Protein AF-A0A6I3JH66-F1 (afdb_monomer)

Radius of gyration: 18.02 Å; Cα contacts (8 Å, |Δi|>4): 561; chains: 1; bounding box: 36×52×45 Å

Sequence (239 aa):
MDRGRAIAMAPTSVLRDVRVRRTPRGLDVTAWWGCLDPQACPLADQAVAASGDDFATATYDEVGRRQALRRLGAADRINGGRPTGVPATRGLVSVEADSLVAGVRAVVAGGDGATLLPFQRVVRGTGGRWDVFDVPEVDGERGYVSGAVVLPDGRLLVLLPAWSGDRAGRPSTVHHGLWVSAGADWSSYRPWAGDPGGVQDLRADPRAGGVLWLLVADDVAPLLVSTDGGRTLRAVRTR

Nearest PDB structures (foldseek):
  8qn5-assembly1_A  TM=4.160E-01  e=5.156E+00  Mycobacterium tuberculosis H37Rv
  3rv9-assembly1_A  TM=4.124E-01  e=6.031E+00  Mycobacterium tuberculosis
  6za4-assembly1_A  TM=4.170E-01  e=6.031E+00  Mycobacterium tuberculosis H37Rv
  3rv8-assembly3_C  TM=3.086E-01  e=3.972E+00  Mycobacterium tuberculosis
  3rv6-assembly2_B  TM=4.099E-01  e=9.158E+00  Mycobacterium tuberculosis

Secondary structure (DSSP, 8-state):
-PPP------TTEEEEEEEEEEETTEEEEEEEEEES-TTTS-TT--EEEEESSTTSSEEEEE--HHHHHHHTTT----S-------GGGTTSEEEEEEESSTTEEEEEEE-SS-SSEE--EEEEEETTEEEEEEPPPBTTB-EEESEEEE-TTSPEEEEE-EETT-BTTB--SSPPEEEEEETTEEEEEEE-TT--S-EEEEEEEGGGT-EEEEEE-STT-PEEEESSTTSS-EEPPB-

Organism: NCBI:txid2663857

Structure (mmCIF, N/CA/C/O backbone):
data_AF-A0A6I3JH66-F1
#
_entry.id   AF-A0A6I3JH66-F1
#
loop_
_atom_site.group_PDB
_atom_site.id
_atom_site.type_symbol
_atom_site.label_atom_id
_atom_site.label_alt_id
_atom_site.label_comp_id
_atom_site.label_asym_id
_atom_site.label_entity_id
_atom_site.label_seq_id
_atom_site.pdbx_PDB_ins_code
_atom_site.Cartn_x
_atom_site.Cartn_y
_atom_site.Cartn_z
_atom_site.occupancy
_atom_site.B_iso_or_equiv
_atom_site.auth_seq_id
_atom_site.auth_comp_id
_atom_site.auth_asym_id
_atom_site.auth_atom_id
_atom_site.pdbx_PDB_model_num
ATOM 1 N N . MET A 1 1 ? -12.253 30.360 23.223 1.00 30.81 1 MET A N 1
ATOM 2 C CA . MET A 1 1 ? -12.362 29.817 21.854 1.00 30.81 1 MET A CA 1
ATOM 3 C C . MET A 1 1 ? -10.954 29.735 21.313 1.00 30.81 1 MET A C 1
ATOM 5 O O . MET A 1 1 ? -10.400 30.769 20.966 1.00 30.81 1 MET A O 1
ATOM 9 N N . ASP A 1 2 ? -10.358 28.548 21.360 1.00 26.81 2 ASP A N 1
ATOM 10 C CA . ASP A 1 2 ? -9.012 28.318 20.838 1.00 26.81 2 ASP A CA 1
ATOM 11 C C . ASP A 1 2 ? -9.131 28.084 19.330 1.00 26.81 2 ASP A C 1
ATOM 13 O O . ASP A 1 2 ? -9.878 27.205 18.893 1.00 26.81 2 ASP A O 1
ATOM 17 N N . ARG A 1 3 ? -8.501 28.945 18.530 1.00 26.75 3 ARG A N 1
ATOM 18 C CA . ARG A 1 3 ? -8.456 28.786 17.073 1.00 26.75 3 ARG A CA 1
ATOM 19 C C . ARG A 1 3 ? -7.427 27.697 16.794 1.00 26.75 3 ARG A C 1
ATOM 21 O O . ARG A 1 3 ? -6.266 27.885 17.146 1.00 26.75 3 ARG A O 1
ATOM 28 N N . GLY A 1 4 ? -7.868 26.576 16.220 1.00 27.33 4 GLY A N 1
ATOM 29 C CA . GLY A 1 4 ? -6.982 25.499 15.786 1.00 27.33 4 GLY A CA 1
ATOM 30 C C . GLY A 1 4 ? -5.827 26.083 14.980 1.00 27.33 4 GLY A C 1
ATOM 31 O O . GLY A 1 4 ? -6.032 26.852 14.039 1.00 27.33 4 GLY A O 1
ATOM 32 N N . ARG A 1 5 ? -4.598 25.835 15.436 1.00 31.56 5 ARG A N 1
ATOM 33 C CA . ARG A 1 5 ? -3.418 26.101 14.625 1.00 31.56 5 ARG A CA 1
ATOM 34 C C . ARG A 1 5 ? -3.346 24.963 13.619 1.00 31.56 5 ARG A C 1
ATOM 36 O O . ARG A 1 5 ? -3.033 23.840 14.002 1.00 31.56 5 ARG A O 1
ATOM 43 N N . ALA A 1 6 ? -3.593 25.271 12.350 1.00 32.53 6 ALA A N 1
ATOM 44 C CA . ALA A 1 6 ? -3.187 24.395 11.266 1.00 32.53 6 ALA A CA 1
ATOM 45 C C . ALA A 1 6 ? -1.672 24.173 11.389 1.00 32.53 6 ALA A C 1
ATOM 47 O O . ALA A 1 6 ? -0.897 25.126 11.279 1.00 32.53 6 ALA A O 1
ATOM 48 N N . ILE A 1 7 ? -1.252 22.940 11.675 1.00 36.69 7 ILE A N 1
ATOM 49 C CA . ILE A 1 7 ? 0.165 22.586 11.621 1.00 36.69 7 ILE A CA 1
ATOM 50 C C . ILE A 1 7 ? 0.525 22.471 10.144 1.00 36.69 7 ILE A C 1
ATOM 52 O O . ILE A 1 7 ? 0.087 21.544 9.462 1.00 36.69 7 ILE A O 1
ATOM 56 N N . ALA A 1 8 ? 1.302 23.430 9.651 1.00 37.72 8 ALA A N 1
ATOM 57 C CA . ALA A 1 8 ? 1.926 23.331 8.344 1.00 37.72 8 ALA A CA 1
ATOM 58 C C . ALA A 1 8 ? 3.103 22.360 8.468 1.00 37.72 8 ALA A C 1
ATOM 60 O O . ALA A 1 8 ? 4.134 22.696 9.046 1.00 37.72 8 ALA A O 1
ATOM 61 N N . MET A 1 9 ? 2.933 21.136 7.974 1.00 47.50 9 MET A N 1
ATOM 62 C CA . MET A 1 9 ? 4.050 20.200 7.868 1.00 47.50 9 MET A CA 1
ATOM 63 C C . MET A 1 9 ? 4.983 20.658 6.746 1.00 47.50 9 MET A C 1
ATOM 65 O O . MET A 1 9 ? 4.521 21.130 5.706 1.00 47.50 9 MET A O 1
ATOM 69 N N . ALA A 1 10 ? 6.296 20.513 6.936 1.00 50.59 10 ALA A N 1
ATOM 70 C CA . ALA A 1 10 ? 7.244 20.785 5.863 1.00 50.59 10 ALA A CA 1
ATOM 71 C C . ALA A 1 10 ? 6.962 19.850 4.666 1.00 50.59 10 ALA A C 1
ATOM 73 O O . ALA A 1 10 ? 6.649 18.679 4.896 1.00 50.59 10 ALA A O 1
ATOM 74 N N . PRO A 1 11 ? 7.152 20.289 3.406 1.00 49.16 11 PRO A N 1
ATOM 75 C CA . PRO A 1 11 ? 6.946 19.450 2.213 1.00 49.16 11 PRO A CA 1
ATOM 76 C C . PRO A 1 11 ? 7.776 18.155 2.194 1.00 49.16 11 PRO A C 1
ATOM 78 O O . PRO A 1 11 ? 7.498 17.236 1.433 1.00 49.16 11 PRO A O 1
ATOM 81 N N . THR A 1 12 ? 8.820 18.088 3.022 1.00 50.56 12 THR A N 1
ATOM 82 C CA . THR A 1 12 ? 9.739 16.953 3.188 1.00 50.56 12 THR A CA 1
ATOM 83 C C . THR A 1 12 ? 9.389 16.049 4.377 1.00 50.56 12 THR A C 1
ATOM 85 O O . THR A 1 12 ? 10.108 15.080 4.653 1.00 50.56 12 THR A O 1
ATOM 88 N N . SER A 1 13 ? 8.311 16.356 5.103 1.00 54.78 13 SER A N 1
ATOM 89 C CA . SER A 1 13 ? 7.812 15.542 6.210 1.00 54.78 13 SER A CA 1
ATOM 90 C C . SER A 1 13 ? 7.171 14.268 5.676 1.00 54.78 13 SER A C 1
ATOM 92 O O . SER A 1 13 ? 6.259 14.319 4.859 1.00 54.78 13 SER A O 1
ATOM 94 N N . VAL A 1 14 ? 7.624 13.116 6.170 1.00 55.97 14 VAL A N 1
ATOM 95 C CA . VAL A 1 14 ? 7.019 11.819 5.856 1.00 55.97 14 VAL A CA 1
ATOM 96 C C . VAL A 1 14 ? 6.297 11.278 7.080 1.00 55.97 14 VAL A C 1
ATOM 98 O O . VAL A 1 14 ? 6.716 11.510 8.219 1.00 55.97 14 VAL A O 1
ATOM 101 N N . LEU A 1 15 ? 5.215 10.539 6.855 1.00 57.12 15 LEU A N 1
ATOM 102 C CA . LEU A 1 15 ? 4.580 9.770 7.914 1.00 57.12 15 LEU A CA 1
ATOM 103 C C . LEU A 1 15 ? 5.556 8.674 8.370 1.00 57.12 15 LEU A C 1
ATOM 105 O O . LEU A 1 15 ? 6.099 7.919 7.568 1.00 57.12 15 LEU A O 1
ATOM 109 N N . ARG A 1 16 ? 5.853 8.634 9.667 1.00 58.91 16 ARG A N 1
ATOM 110 C CA . ARG A 1 16 ? 6.850 7.730 10.255 1.00 58.91 16 ARG A CA 1
ATOM 111 C C . ARG A 1 16 ? 6.217 6.571 11.008 1.00 58.91 16 ARG A C 1
ATOM 113 O O . ARG A 1 16 ? 6.721 5.455 10.929 1.00 58.91 16 ARG A O 1
ATOM 120 N N . ASP A 1 17 ? 5.155 6.840 11.763 1.00 56.91 17 ASP A N 1
ATOM 121 C CA . ASP A 1 17 ? 4.424 5.828 12.529 1.00 56.91 17 ASP A CA 1
ATOM 122 C C . ASP A 1 17 ? 2.962 6.252 12.701 1.00 56.91 17 ASP A C 1
ATOM 124 O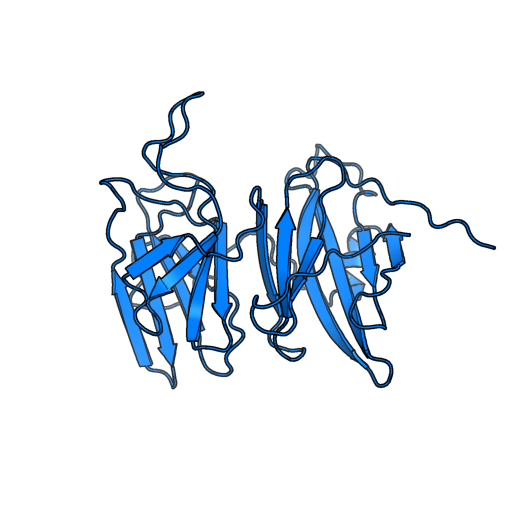 O . ASP A 1 17 ? 2.658 7.444 12.769 1.00 56.91 17 ASP A O 1
ATOM 128 N N . VAL A 1 18 ? 2.058 5.283 12.819 1.00 54.19 18 VAL A N 1
ATOM 129 C CA . VAL A 1 18 ? 0.671 5.514 13.234 1.00 54.19 18 VAL A CA 1
ATOM 130 C C . VAL A 1 18 ? 0.288 4.442 14.235 1.00 54.19 18 VAL A C 1
ATOM 132 O O . VAL A 1 18 ? 0.446 3.250 13.980 1.00 54.19 18 VAL A O 1
ATOM 135 N N . ARG A 1 19 ? -0.235 4.863 15.384 1.00 58.84 19 ARG A N 1
ATOM 136 C CA . ARG A 1 19 ? -0.694 3.965 16.440 1.00 58.84 19 ARG A CA 1
ATOM 137 C C . ARG A 1 19 ? -2.122 4.248 16.793 1.00 58.84 19 ARG A C 1
ATOM 139 O O . ARG A 1 19 ? -2.452 5.373 17.142 1.00 58.84 19 ARG A O 1
ATOM 146 N N . VAL A 1 20 ? -2.936 3.209 16.807 1.00 50.44 20 VAL A N 1
ATOM 147 C CA . VAL A 1 20 ? -4.345 3.323 17.135 1.00 50.44 20 VAL A CA 1
ATOM 148 C C . VAL A 1 20 ? -4.646 2.536 18.408 1.00 50.44 20 VAL A C 1
ATOM 150 O O . VAL A 1 20 ? -4.282 1.371 18.571 1.00 50.44 20 VAL A O 1
ATOM 153 N N . ARG A 1 21 ? -5.359 3.173 19.329 1.00 55.25 21 ARG A N 1
ATOM 154 C CA . ARG A 1 21 ? -5.862 2.590 20.566 1.00 55.25 21 ARG A CA 1
ATOM 155 C C . ARG A 1 21 ? -7.374 2.730 20.595 1.00 55.25 21 ARG A C 1
ATOM 157 O O . ARG A 1 21 ? -7.908 3.829 20.558 1.00 55.25 21 ARG A O 1
ATOM 164 N N . ARG A 1 22 ? -8.091 1.618 20.736 1.00 48.84 22 ARG A N 1
ATOM 165 C CA . ARG A 1 22 ? -9.539 1.671 20.961 1.00 48.84 22 ARG A CA 1
ATOM 166 C C . ARG A 1 22 ? -9.825 2.164 22.385 1.00 48.84 22 ARG A C 1
ATOM 168 O O . ARG A 1 22 ? -9.245 1.661 23.346 1.00 48.84 22 ARG A O 1
ATOM 175 N N . THR A 1 23 ? -10.724 3.132 22.517 1.00 56.12 23 THR A N 1
ATOM 176 C CA . THR A 1 23 ? -11.194 3.687 23.794 1.00 56.12 23 THR A CA 1
ATOM 177 C C . THR A 1 23 ? -12.720 3.569 23.885 1.00 56.12 23 THR A C 1
ATOM 179 O O . THR A 1 23 ? -13.374 3.356 22.864 1.00 56.12 23 THR A O 1
ATOM 182 N N . PRO A 1 24 ? -13.329 3.750 25.072 1.00 56.34 24 PRO A N 1
ATOM 183 C CA . PRO A 1 24 ? -14.788 3.790 25.199 1.00 56.34 24 PRO A CA 1
ATOM 184 C C . PRO A 1 24 ? -15.471 4.909 24.397 1.00 56.34 24 PRO A C 1
ATOM 186 O O . PRO A 1 24 ? -16.685 4.869 24.234 1.00 56.34 24 PRO A O 1
ATOM 189 N N . ARG A 1 25 ? -14.720 5.920 23.935 1.00 52.75 25 ARG A N 1
ATOM 190 C CA . ARG A 1 25 ? -15.249 7.067 23.178 1.00 52.75 25 ARG A CA 1
ATOM 191 C C . ARG A 1 25 ? -15.042 6.960 21.665 1.00 52.75 25 ARG A C 1
ATOM 193 O O . ARG A 1 25 ? -15.648 7.739 20.950 1.00 52.75 25 ARG A O 1
ATOM 200 N N . GLY A 1 26 ? -14.235 6.003 21.204 1.00 51.19 26 GLY A N 1
ATOM 201 C CA . GLY A 1 26 ? -13.833 5.868 19.803 1.00 51.19 26 GLY A CA 1
ATOM 202 C C . GLY A 1 26 ? -12.374 5.430 19.671 1.00 51.19 26 GLY A C 1
ATOM 203 O O . GLY A 1 26 ? -11.762 4.945 20.632 1.00 51.19 26 GLY A O 1
ATOM 204 N N . LEU A 1 27 ? -11.803 5.580 18.480 1.00 45.78 27 LEU A N 1
ATOM 205 C CA . LEU A 1 27 ? -10.379 5.340 18.236 1.00 45.78 27 LEU A CA 1
ATOM 206 C C . LEU A 1 27 ? -9.540 6.547 18.672 1.00 45.78 27 LEU A C 1
ATOM 208 O O . LEU A 1 27 ? -9.800 7.644 18.206 1.00 45.78 27 LEU A O 1
ATOM 212 N N . ASP A 1 28 ? -8.543 6.318 19.529 1.00 54.03 28 ASP A N 1
ATOM 213 C CA . ASP A 1 28 ? -7.471 7.250 19.901 1.00 54.03 28 ASP A CA 1
ATOM 214 C C . ASP A 1 28 ? -6.232 6.962 19.067 1.00 54.03 28 ASP A C 1
ATOM 216 O O . ASP A 1 28 ? -5.673 5.869 19.152 1.00 54.03 28 ASP A O 1
ATOM 220 N N . VAL A 1 29 ? -5.831 7.891 18.209 1.00 50.81 29 VAL A N 1
ATOM 221 C CA . VAL A 1 29 ? -4.865 7.578 17.153 1.00 50.81 29 VAL A CA 1
ATOM 222 C C . VAL A 1 29 ? -3.724 8.553 17.136 1.00 50.81 29 VAL A C 1
ATOM 224 O O . VAL A 1 29 ? -3.913 9.684 16.743 1.00 50.81 29 VAL A O 1
ATOM 227 N N . THR A 1 30 ? -2.536 8.079 17.464 1.00 57.00 30 THR A N 1
ATOM 228 C CA . THR A 1 30 ? -1.288 8.831 17.459 1.00 57.00 30 THR A CA 1
ATOM 229 C C . THR A 1 30 ? -0.582 8.650 16.116 1.00 57.00 30 THR A C 1
ATOM 231 O O . THR A 1 30 ? 0.016 7.601 15.890 1.00 57.00 30 THR A O 1
ATOM 234 N N . ALA A 1 31 ? -0.630 9.639 15.225 1.00 56.22 31 ALA A N 1
ATOM 235 C CA . ALA A 1 31 ? 0.168 9.630 13.988 1.00 56.22 31 ALA A CA 1
ATOM 236 C C . ALA A 1 31 ? 1.413 10.499 14.156 1.00 56.22 31 ALA A C 1
ATOM 238 O O . ALA A 1 31 ? 1.287 11.595 14.682 1.00 56.22 31 ALA A O 1
ATOM 239 N N . TRP A 1 32 ? 2.582 10.038 13.719 1.00 60.38 32 TRP A N 1
ATOM 240 C CA . TRP A 1 32 ? 3.848 10.758 13.821 1.00 60.38 32 TRP A CA 1
ATOM 241 C C . TRP A 1 32 ? 4.434 11.057 12.460 1.00 60.38 32 TRP A C 1
ATOM 243 O O . TRP A 1 32 ? 4.649 10.159 11.648 1.00 60.38 32 TRP A O 1
ATOM 253 N N . TRP A 1 33 ? 4.752 12.326 12.269 1.00 58.25 33 TRP A N 1
ATOM 254 C CA . TRP A 1 33 ? 5.359 12.859 11.064 1.00 58.25 33 TRP A CA 1
ATOM 255 C C . TRP A 1 33 ? 6.781 13.309 11.373 1.00 58.25 33 TRP A C 1
ATOM 257 O O . TRP A 1 33 ? 7.056 13.809 12.463 1.00 58.25 33 TRP A O 1
ATOM 267 N N . GLY A 1 34 ? 7.698 13.111 10.436 1.00 58.56 34 GLY A N 1
ATOM 268 C CA . GLY A 1 34 ? 9.058 13.621 10.557 1.00 58.56 34 GLY A CA 1
ATOM 269 C C . GLY A 1 34 ? 9.810 13.524 9.240 1.00 58.56 34 GLY A C 1
ATOM 270 O O . GLY A 1 34 ? 9.550 12.633 8.438 1.00 58.56 34 GLY A O 1
ATOM 271 N N . CYS A 1 35 ? 10.770 14.410 9.007 1.00 58.06 35 CYS A N 1
ATOM 272 C CA . CYS A 1 35 ? 11.494 14.454 7.736 1.00 58.06 35 CYS A CA 1
ATOM 273 C C . CYS A 1 35 ? 12.463 13.290 7.529 1.00 58.06 35 CYS A C 1
ATOM 275 O O . CYS A 1 35 ? 13.036 12.765 8.489 1.00 58.06 35 CYS A O 1
ATOM 277 N N . LEU A 1 36 ? 12.666 12.909 6.260 1.00 50.00 36 LEU A N 1
ATOM 278 C CA . LEU A 1 36 ? 13.683 11.938 5.832 1.00 50.00 36 LEU A CA 1
ATOM 279 C C . LEU A 1 36 ? 15.107 12.434 6.085 1.00 50.00 36 LEU A C 1
ATOM 281 O O . LEU A 1 36 ? 15.944 11.640 6.512 1.00 50.00 36 LEU A O 1
ATOM 285 N N . ASP A 1 37 ? 15.343 13.728 5.873 1.00 53.81 37 ASP A N 1
ATOM 286 C CA . ASP A 1 37 ? 16.622 14.389 6.112 1.00 53.81 37 ASP A CA 1
ATOM 287 C C . ASP A 1 37 ? 16.583 15.180 7.438 1.00 53.81 37 ASP A C 1
ATOM 289 O O . ASP A 1 37 ? 15.888 16.197 7.534 1.00 53.81 37 ASP A O 1
ATOM 293 N N . PRO A 1 38 ? 17.320 14.742 8.477 1.00 51.47 38 PRO A N 1
ATOM 294 C CA . PRO A 1 38 ? 17.408 15.445 9.754 1.00 51.47 38 PRO A CA 1
ATOM 295 C C . PRO A 1 38 ? 18.112 16.806 9.673 1.00 51.47 38 PRO A C 1
ATOM 297 O O . PRO A 1 38 ? 18.007 17.578 10.622 1.00 51.47 38 PRO A O 1
ATOM 300 N N . GLN A 1 39 ? 18.871 17.080 8.605 1.00 54.78 39 GLN A N 1
ATOM 301 C CA . GLN A 1 39 ? 19.551 18.361 8.390 1.00 54.78 39 GLN A CA 1
ATOM 302 C C . GLN A 1 39 ? 18.666 19.382 7.669 1.00 54.78 39 GLN A C 1
ATOM 304 O O . GLN A 1 39 ? 18.879 20.582 7.829 1.00 54.78 39 GLN A O 1
ATOM 309 N N . ALA A 1 40 ? 17.660 18.921 6.920 1.00 52.78 40 ALA A N 1
ATOM 310 C CA . ALA A 1 40 ? 16.747 19.780 6.170 1.00 52.78 40 ALA A CA 1
ATOM 311 C C . ALA A 1 40 ? 15.542 20.282 6.985 1.00 52.78 40 ALA A C 1
ATOM 313 O O . ALA A 1 40 ? 14.845 21.180 6.519 1.00 52.78 40 ALA A O 1
ATOM 314 N N . CYS A 1 41 ? 15.287 19.731 8.181 1.00 52.25 41 CYS A N 1
ATOM 315 C CA . CYS A 1 41 ? 14.127 20.101 8.997 1.00 52.25 41 CYS A CA 1
ATOM 316 C C . CYS A 1 41 ? 14.514 20.522 10.423 1.00 52.25 41 CYS A C 1
ATOM 318 O O . CYS A 1 41 ? 15.289 19.825 11.088 1.00 52.25 41 CYS A O 1
ATOM 320 N N . PRO A 1 42 ? 13.954 21.630 10.944 1.00 54.25 42 PRO A N 1
ATOM 321 C CA . PRO A 1 42 ? 14.022 21.957 12.361 1.00 54.25 42 PRO A CA 1
ATOM 322 C C . PRO A 1 42 ? 13.475 20.813 13.230 1.00 54.25 42 PRO A C 1
ATOM 324 O O . PRO A 1 42 ? 12.558 20.091 12.850 1.00 54.25 42 PRO A O 1
ATOM 327 N N . LEU A 1 43 ? 13.973 20.686 14.465 1.00 50.41 43 LEU A N 1
ATOM 328 C CA . LEU A 1 43 ? 13.510 19.693 15.455 1.00 50.41 43 LEU A CA 1
ATOM 329 C C . LEU A 1 43 ? 11.992 19.748 15.765 1.00 50.41 43 LEU A C 1
ATOM 331 O O . LEU A 1 43 ? 11.495 18.845 16.445 1.00 50.41 43 LEU A O 1
ATOM 335 N N . ALA A 1 44 ? 11.302 20.797 15.308 1.00 45.25 44 ALA A N 1
ATOM 336 C CA . ALA A 1 44 ? 9.905 21.127 15.571 1.00 45.25 44 ALA A CA 1
ATOM 337 C C . ALA A 1 44 ? 8.892 20.493 14.594 1.00 45.25 44 ALA A C 1
ATOM 339 O O . ALA A 1 44 ? 7.709 20.471 14.918 1.00 45.25 44 ALA A O 1
ATOM 340 N N . ASP A 1 45 ? 9.325 19.905 13.472 1.00 49.97 45 ASP A N 1
ATOM 341 C CA . ASP A 1 45 ? 8.407 19.395 12.432 1.00 49.97 45 ASP A CA 1
ATOM 342 C C . ASP A 1 45 ? 7.902 17.980 12.742 1.00 49.97 45 ASP A C 1
ATOM 344 O O . ASP A 1 45 ? 8.092 17.024 11.988 1.00 49.97 45 ASP A O 1
ATOM 348 N N . GLN A 1 46 ? 7.325 17.824 13.930 1.00 54.72 46 GLN A N 1
ATOM 349 C CA . GLN A 1 46 ? 6.854 16.549 14.442 1.00 54.72 46 GLN A CA 1
ATOM 350 C C . GLN A 1 46 ? 5.469 16.717 15.030 1.00 54.72 46 GLN A C 1
ATOM 352 O O . GLN A 1 46 ? 5.297 17.111 16.183 1.00 54.72 46 GLN A O 1
ATOM 357 N N . ALA A 1 47 ? 4.474 16.407 14.208 1.00 51.72 47 ALA A N 1
ATOM 358 C CA . ALA A 1 47 ? 3.086 16.429 14.615 1.00 51.72 47 ALA A CA 1
ATOM 359 C C . ALA A 1 47 ? 2.690 15.068 15.189 1.00 51.72 47 ALA A C 1
ATOM 361 O O . ALA A 1 47 ? 2.966 14.029 14.583 1.00 51.72 47 ALA A O 1
ATOM 362 N N . VAL A 1 48 ? 2.027 15.091 16.343 1.00 50.06 48 VAL A N 1
ATOM 363 C CA . VAL A 1 48 ? 1.202 13.989 16.831 1.00 50.06 48 VAL A CA 1
ATOM 364 C C . VAL A 1 48 ? -0.256 14.351 16.596 1.00 50.06 48 VAL A C 1
ATOM 366 O O . VAL A 1 48 ? -0.778 15.230 17.276 1.00 50.06 48 VAL A O 1
ATOM 369 N N . ALA A 1 49 ? -0.910 13.689 15.642 1.00 53.03 49 ALA A N 1
ATOM 370 C CA . ALA A 1 49 ? -2.368 13.756 15.537 1.00 53.03 49 ALA A CA 1
ATOM 371 C C . ALA A 1 49 ? -2.990 12.834 16.592 1.00 53.03 49 ALA A C 1
ATOM 373 O O . ALA A 1 49 ? -2.393 11.805 16.881 1.00 53.03 49 ALA A O 1
ATOM 374 N N . ALA A 1 50 ? -4.144 13.205 17.148 1.00 52.62 50 ALA A N 1
ATOM 375 C CA . ALA A 1 50 ? -5.027 12.394 17.986 1.00 52.62 50 ALA A CA 1
ATOM 376 C C . ALA A 1 50 ? -6.481 12.665 17.585 1.00 52.62 50 ALA A C 1
ATOM 378 O O . ALA A 1 50 ? -6.885 13.818 17.465 1.00 52.62 50 ALA A O 1
ATOM 379 N N . SER A 1 51 ? -7.270 11.619 17.369 1.00 50.47 51 SER A N 1
ATOM 380 C CA . SER A 1 51 ? -8.729 11.702 17.202 1.00 50.47 51 SER A CA 1
ATOM 381 C C . SER A 1 51 ? -9.384 10.884 18.308 1.00 50.47 51 SER A C 1
ATOM 383 O O . SER A 1 51 ? -8.721 10.036 18.879 1.00 50.47 51 SER A O 1
ATOM 385 N N . GLY A 1 52 ? -10.636 11.159 18.667 1.00 52.94 52 GLY A N 1
ATOM 386 C CA . GLY A 1 52 ? -11.416 10.330 19.595 1.00 52.94 52 GLY A CA 1
ATOM 387 C C . GLY A 1 52 ? -12.772 9.923 19.027 1.00 52.94 52 GLY A C 1
ATOM 388 O O . GLY A 1 52 ? -13.597 9.406 19.769 1.00 52.94 52 GLY A O 1
ATOM 389 N N . ASP A 1 53 ? -13.015 10.207 17.747 1.00 55.34 53 ASP A N 1
ATOM 390 C CA . ASP A 1 53 ? -14.322 10.194 17.084 1.00 55.34 53 ASP A CA 1
ATOM 391 C C . ASP A 1 53 ? -14.235 9.600 15.667 1.00 55.34 53 ASP A C 1
ATOM 393 O O . ASP A 1 53 ? -14.855 10.093 14.725 1.00 55.34 53 ASP A O 1
ATOM 397 N N . ASP A 1 54 ? -13.426 8.549 15.512 1.00 48.62 54 ASP A N 1
ATOM 398 C CA . ASP A 1 54 ? -13.190 7.868 14.233 1.00 48.62 54 ASP A CA 1
ATOM 399 C C . ASP A 1 54 ? -12.720 8.827 13.121 1.00 48.62 54 ASP A C 1
ATOM 401 O O . ASP A 1 54 ? -13.097 8.688 11.957 1.00 48.62 54 ASP A O 1
ATOM 405 N N . PHE A 1 55 ? -11.885 9.809 13.482 1.00 45.25 55 PHE A N 1
ATOM 406 C CA . PHE A 1 55 ? -11.347 10.850 12.597 1.00 45.25 55 PHE A CA 1
ATOM 407 C C . PHE A 1 55 ? -12.333 11.864 12.047 1.00 45.25 55 PHE A C 1
ATOM 409 O O . PHE A 1 55 ? -11.983 12.615 11.133 1.00 45.25 55 PHE A O 1
ATOM 416 N N . ALA A 1 56 ? -13.528 11.976 12.627 1.00 43.19 56 ALA A N 1
ATOM 417 C CA . ALA A 1 56 ? -14.366 13.131 12.333 1.00 43.19 56 ALA A CA 1
ATOM 418 C C . ALA A 1 56 ? -13.662 14.443 12.738 1.00 43.19 56 ALA A C 1
ATOM 420 O O . ALA A 1 56 ? -13.814 15.461 12.054 1.00 43.19 56 ALA A O 1
ATOM 421 N N . THR A 1 57 ? -12.838 14.414 13.791 1.00 42.47 57 THR A N 1
ATOM 422 C CA . THR A 1 57 ? -11.954 15.507 14.196 1.00 42.47 57 THR A CA 1
ATOM 423 C C . THR A 1 57 ? -10.598 14.973 14.664 1.00 42.47 57 THR A C 1
ATOM 425 O O . THR A 1 57 ? -10.517 14.016 15.434 1.00 42.47 57 THR A O 1
ATOM 428 N N . ALA A 1 58 ? -9.508 15.591 14.201 1.00 48.31 58 ALA A N 1
ATOM 429 C CA . ALA A 1 58 ? -8.165 15.328 14.707 1.00 48.31 58 ALA A CA 1
ATOM 430 C C . ALA A 1 58 ? -7.574 16.602 15.316 1.00 48.31 58 ALA A C 1
ATOM 432 O O . ALA A 1 58 ? -7.635 17.685 14.731 1.00 48.31 58 ALA A O 1
ATOM 433 N N . THR A 1 59 ? -7.010 16.471 16.511 1.00 48.72 59 THR A N 1
ATOM 434 C CA . THR A 1 59 ? -6.181 17.491 17.153 1.00 48.72 59 THR A CA 1
ATOM 435 C C . THR A 1 59 ? -4.724 17.165 16.909 1.00 48.72 59 THR A C 1
ATOM 437 O O . THR A 1 59 ? -4.339 16.001 17.009 1.00 48.72 59 THR A O 1
ATOM 440 N N . TYR A 1 60 ? -3.923 18.181 16.615 1.00 49.53 60 TYR A N 1
ATOM 441 C CA . TYR A 1 60 ? -2.509 18.011 16.340 1.00 49.53 60 TYR A CA 1
ATOM 442 C C . TYR A 1 60 ? -1.685 18.743 17.396 1.00 49.53 60 TYR A C 1
ATOM 444 O O . TYR A 1 60 ? -1.926 19.920 17.658 1.00 49.53 60 TYR A O 1
ATOM 452 N N . ASP A 1 61 ? -0.696 18.053 17.957 1.00 52.72 61 ASP A N 1
ATOM 453 C CA . ASP A 1 61 ? 0.313 18.641 18.834 1.00 52.72 61 ASP A CA 1
ATOM 454 C C . ASP A 1 61 ? 1.672 18.642 18.124 1.00 52.72 61 ASP A C 1
ATOM 456 O O . ASP A 1 61 ? 2.158 17.577 17.731 1.00 52.72 61 ASP A O 1
ATOM 460 N N . GLU A 1 62 ? 2.334 19.796 18.035 1.00 53.78 62 GLU A N 1
ATOM 461 C CA . GLU A 1 62 ? 3.775 19.840 17.757 1.00 53.78 62 GLU A CA 1
ATOM 462 C C . GLU A 1 62 ? 4.526 19.345 18.998 1.00 53.78 62 GLU A C 1
ATOM 464 O O . GLU A 1 62 ? 4.423 19.916 20.088 1.00 53.78 62 GLU A O 1
ATOM 469 N N . VAL A 1 63 ? 5.282 18.259 18.862 1.00 57.00 63 VAL A N 1
ATOM 470 C CA . VAL A 1 63 ? 6.057 17.678 19.963 1.00 57.00 63 VAL A CA 1
ATOM 471 C C . VAL A 1 63 ? 7.469 17.346 19.507 1.00 57.00 63 VAL A C 1
ATOM 473 O O . VAL A 1 63 ? 7.675 16.740 18.467 1.00 57.00 63 VAL A O 1
ATOM 476 N N . GLY A 1 64 ? 8.485 17.654 20.315 1.00 54.31 64 GLY A N 1
ATOM 477 C CA . GLY A 1 64 ? 9.861 17.273 19.970 1.00 54.31 64 GLY A CA 1
ATOM 478 C C . GLY A 1 64 ? 10.061 15.747 19.893 1.00 54.31 64 GLY A C 1
ATOM 479 O O . GLY A 1 64 ? 9.411 14.988 20.618 1.00 54.31 64 GLY A O 1
ATOM 480 N N . ARG A 1 65 ? 11.042 15.281 19.099 1.00 57.28 65 ARG A N 1
ATOM 481 C CA . ARG A 1 65 ? 11.344 13.846 18.835 1.00 57.28 65 ARG A CA 1
ATOM 482 C C . ARG A 1 65 ? 11.248 12.905 20.013 1.00 57.28 65 ARG A C 1
ATOM 484 O O . ARG A 1 65 ? 10.609 11.862 19.943 1.00 57.28 65 ARG A O 1
ATOM 491 N N . ARG A 1 66 ? 11.893 13.252 21.124 1.00 62.25 66 ARG A N 1
ATOM 492 C CA . ARG A 1 66 ? 11.905 12.387 22.311 1.00 62.25 66 ARG A CA 1
ATOM 493 C C . ARG A 1 66 ? 10.520 12.256 22.941 1.00 62.25 66 ARG A C 1
ATOM 495 O O . ARG A 1 66 ? 10.246 11.265 23.607 1.00 62.25 66 ARG A O 1
ATOM 502 N N . GLN A 1 67 ? 9.664 13.261 22.806 1.00 63.03 67 GLN A N 1
ATOM 503 C CA . GLN A 1 67 ? 8.295 13.226 23.304 1.00 63.03 67 GLN A CA 1
ATOM 504 C C . GLN A 1 67 ? 7.379 12.467 22.341 1.00 63.03 67 GLN A C 1
ATOM 506 O O . GLN A 1 67 ? 6.618 11.630 22.820 1.00 63.03 67 GLN A O 1
ATOM 511 N N . ALA A 1 68 ? 7.542 12.652 21.025 1.00 57.66 68 ALA A N 1
ATOM 512 C CA . ALA A 1 68 ? 6.892 11.826 20.007 1.00 57.66 68 ALA A CA 1
ATOM 513 C C . ALA A 1 68 ? 7.206 10.334 20.220 1.00 57.66 68 ALA A C 1
ATOM 515 O O . ALA A 1 68 ? 6.304 9.546 20.481 1.00 57.66 68 ALA A O 1
ATOM 516 N N . LEU A 1 69 ? 8.490 9.958 20.272 1.00 57.78 69 LEU A N 1
ATOM 517 C CA . LEU A 1 69 ? 8.932 8.571 20.483 1.00 57.78 69 LEU A CA 1
ATOM 518 C C . LEU A 1 69 ? 8.466 7.970 21.820 1.00 57.78 69 LEU A C 1
ATOM 520 O O . LEU A 1 69 ? 8.227 6.765 21.904 1.00 57.78 69 LEU A O 1
ATOM 524 N N . ARG A 1 70 ? 8.329 8.788 22.875 1.00 63.12 70 ARG A N 1
ATOM 525 C CA . ARG A 1 70 ? 7.780 8.343 24.168 1.00 63.12 70 ARG A CA 1
ATOM 526 C C . ARG A 1 70 ? 6.275 8.097 24.098 1.00 63.12 70 ARG A C 1
ATOM 528 O O . ARG A 1 70 ? 5.826 7.063 24.583 1.00 63.12 70 ARG A O 1
ATOM 535 N N . ARG A 1 71 ? 5.508 9.003 23.477 1.00 61.06 71 ARG A N 1
ATOM 536 C CA . ARG A 1 71 ? 4.063 8.815 23.235 1.00 61.06 71 ARG A CA 1
ATOM 537 C C . ARG A 1 71 ? 3.813 7.593 22.344 1.00 61.06 71 ARG A C 1
ATOM 539 O O . ARG A 1 71 ? 2.914 6.805 22.608 1.00 61.06 71 ARG A O 1
ATOM 546 N N . LEU A 1 72 ? 4.689 7.380 21.366 1.00 54.16 72 LEU A N 1
ATOM 547 C CA . LEU A 1 72 ? 4.697 6.242 20.454 1.00 54.16 72 LEU A CA 1
ATOM 548 C C . LEU A 1 72 ? 5.467 5.035 21.002 1.00 54.16 72 LEU A C 1
ATOM 550 O O . LEU A 1 72 ? 5.940 4.245 20.207 1.00 54.16 72 LEU A O 1
ATOM 554 N N . GLY A 1 73 ? 5.684 4.856 22.309 1.00 47.75 73 GLY A N 1
ATOM 555 C CA . GLY A 1 73 ? 6.280 3.624 22.861 1.00 47.75 73 GLY A CA 1
ATOM 556 C C . GLY A 1 73 ? 7.460 3.016 22.066 1.00 47.75 73 GLY A C 1
ATOM 557 O O . GLY A 1 73 ? 7.398 1.842 21.695 1.00 47.75 73 GLY A O 1
ATOM 558 N N . ALA A 1 74 ? 8.476 3.836 21.769 1.00 39.88 74 ALA A N 1
ATOM 559 C CA . ALA A 1 74 ? 9.862 3.483 21.429 1.00 39.88 74 ALA A CA 1
ATOM 560 C C . ALA A 1 74 ? 10.140 2.471 20.290 1.00 39.88 74 ALA A C 1
ATOM 562 O O . ALA A 1 74 ? 11.105 1.715 20.383 1.00 39.88 74 ALA A O 1
ATOM 563 N N . ALA A 1 75 ? 9.390 2.473 19.186 1.00 43.19 75 ALA A N 1
ATOM 564 C CA . ALA A 1 75 ? 9.842 1.771 17.978 1.00 43.19 75 ALA A CA 1
ATOM 565 C C . ALA A 1 75 ? 9.902 2.738 16.799 1.00 43.19 75 ALA A C 1
ATOM 567 O O . ALA A 1 75 ? 8.934 2.894 16.066 1.00 43.19 75 ALA A O 1
ATOM 568 N N . ASP A 1 76 ? 11.061 3.376 16.644 1.00 39.62 76 ASP A N 1
ATOM 569 C CA . ASP A 1 76 ? 11.446 4.111 15.443 1.00 39.62 76 ASP A CA 1
ATOM 570 C C . ASP A 1 76 ? 11.537 3.085 14.292 1.00 39.62 76 ASP A C 1
ATOM 572 O O . ASP A 1 76 ? 12.591 2.504 14.041 1.00 39.62 76 ASP A O 1
ATOM 576 N N . ARG A 1 77 ? 10.411 2.757 13.641 1.00 44.44 77 ARG A N 1
ATOM 577 C CA . ARG A 1 77 ? 10.383 1.898 12.441 1.00 44.44 77 ARG A CA 1
ATOM 578 C C . ARG A 1 77 ? 10.741 2.725 11.203 1.00 44.44 77 ARG A C 1
ATOM 580 O O . ARG A 1 77 ? 10.079 2.653 10.176 1.00 44.44 77 ARG A O 1
ATOM 587 N N . ILE A 1 78 ? 11.790 3.538 11.296 1.00 38.38 78 ILE A N 1
ATOM 588 C CA . ILE A 1 78 ? 12.334 4.242 10.137 1.00 38.38 78 ILE A CA 1
ATOM 589 C C . ILE A 1 78 ? 13.012 3.205 9.250 1.00 38.38 78 ILE A C 1
ATOM 591 O O . ILE A 1 78 ? 14.069 2.716 9.627 1.00 38.38 78 ILE A O 1
ATOM 595 N N . ASN A 1 79 ? 12.399 2.894 8.102 1.00 38.47 79 ASN A N 1
ATOM 596 C CA . ASN A 1 79 ? 12.994 2.408 6.841 1.00 38.47 79 ASN A CA 1
ATOM 597 C C . ASN A 1 79 ? 14.061 1.292 6.879 1.00 38.47 79 ASN A C 1
ATOM 599 O O . ASN A 1 79 ? 14.652 0.971 5.855 1.00 38.47 79 ASN A O 1
ATOM 603 N N . GLY A 1 80 ? 14.287 0.646 8.014 1.00 36.53 80 GLY A N 1
ATOM 604 C CA . GLY A 1 80 ? 15.105 -0.543 8.151 1.00 36.53 80 GLY A CA 1
ATOM 605 C C . GLY A 1 80 ? 14.172 -1.731 8.186 1.00 36.53 80 GLY A C 1
ATOM 606 O O . GLY A 1 80 ? 13.751 -2.144 9.268 1.00 36.53 80 GLY A O 1
ATOM 607 N N . GLY A 1 81 ? 13.812 -2.251 7.010 1.00 41.69 81 GLY A N 1
ATOM 608 C CA . GLY A 1 81 ? 13.150 -3.545 6.910 1.00 41.69 81 GLY A CA 1
ATOM 609 C C . GLY A 1 81 ? 13.892 -4.526 7.811 1.00 41.69 81 GLY A C 1
ATOM 610 O O . GLY A 1 81 ? 15.092 -4.748 7.651 1.00 41.69 81 GLY A O 1
ATOM 611 N N . ARG A 1 82 ? 13.210 -5.054 8.830 1.00 42.62 82 ARG A N 1
ATOM 612 C CA . ARG A 1 82 ? 13.802 -6.103 9.656 1.00 42.62 82 ARG A CA 1
ATOM 613 C C . ARG A 1 82 ? 14.086 -7.261 8.697 1.00 42.62 82 ARG A C 1
ATOM 615 O O . ARG A 1 82 ? 13.153 -7.648 7.992 1.00 42.62 82 ARG A O 1
ATOM 622 N N . PRO A 1 83 ? 15.311 -7.815 8.639 1.00 50.62 83 PRO A N 1
ATOM 623 C CA . PRO A 1 83 ? 15.549 -9.035 7.885 1.00 50.62 83 PRO A CA 1
ATOM 624 C C . PRO A 1 83 ? 14.517 -10.060 8.344 1.00 50.62 83 PRO A C 1
ATOM 626 O O . PRO A 1 83 ? 14.471 -10.426 9.518 1.00 50.62 83 PRO A O 1
ATOM 629 N N . THR A 1 84 ? 13.619 -10.446 7.444 1.00 60.19 84 THR A N 1
ATOM 630 C CA . THR A 1 84 ? 12.389 -11.157 7.819 1.00 60.19 84 THR A CA 1
ATOM 631 C C . THR A 1 84 ? 12.663 -12.611 8.206 1.00 60.19 84 THR A C 1
ATOM 633 O O . THR A 1 84 ? 11.783 -13.293 8.732 1.00 60.19 84 THR A O 1
ATOM 636 N N . GLY A 1 85 ? 13.896 -13.085 7.969 1.00 65.06 85 GLY A N 1
ATOM 637 C CA . GLY A 1 85 ? 14.329 -14.457 8.220 1.00 65.06 85 GLY A CA 1
ATOM 638 C C . GLY A 1 85 ? 13.614 -15.481 7.338 1.00 65.06 85 GLY A C 1
ATOM 639 O O . GLY A 1 85 ? 13.729 -16.675 7.593 1.00 65.06 85 GLY A O 1
ATOM 640 N N . VAL A 1 86 ? 12.866 -15.034 6.323 1.00 81.81 86 VAL A N 1
ATOM 641 C CA . VAL A 1 86 ? 12.071 -15.894 5.446 1.00 81.81 86 VAL A CA 1
ATOM 642 C C . VAL A 1 86 ? 13.000 -16.560 4.427 1.00 81.81 86 VAL A C 1
ATOM 644 O O . VAL A 1 86 ? 13.574 -15.871 3.585 1.00 81.81 86 VAL A O 1
ATOM 647 N N . PRO A 1 87 ? 13.166 -17.898 4.447 1.00 81.62 87 PRO A N 1
ATOM 648 C CA . PRO A 1 87 ? 14.121 -18.571 3.563 1.00 81.62 87 PRO A CA 1
ATOM 649 C C . PRO A 1 87 ? 13.860 -18.322 2.072 1.00 81.62 87 PRO A C 1
ATOM 651 O O . PRO A 1 87 ? 14.802 -18.233 1.289 1.00 81.62 87 PRO A O 1
ATOM 654 N N . ALA A 1 88 ? 12.590 -18.158 1.692 1.00 82.81 88 ALA A N 1
ATOM 655 C CA . ALA A 1 88 ? 12.157 -17.933 0.314 1.00 82.81 88 ALA A CA 1
ATOM 656 C C . ALA A 1 88 ? 12.572 -16.570 -0.282 1.00 82.81 88 ALA A C 1
ATOM 658 O O . ALA A 1 88 ? 12.497 -16.389 -1.500 1.00 82.81 88 ALA A O 1
ATOM 659 N N . THR A 1 89 ? 13.029 -15.624 0.546 1.00 82.75 89 THR A N 1
ATOM 660 C CA . THR A 1 89 ? 13.548 -14.318 0.103 1.00 82.75 89 THR A CA 1
ATOM 661 C C . THR A 1 89 ? 15.073 -14.233 0.186 1.00 82.75 89 THR A C 1
ATOM 663 O O . THR A 1 89 ? 15.639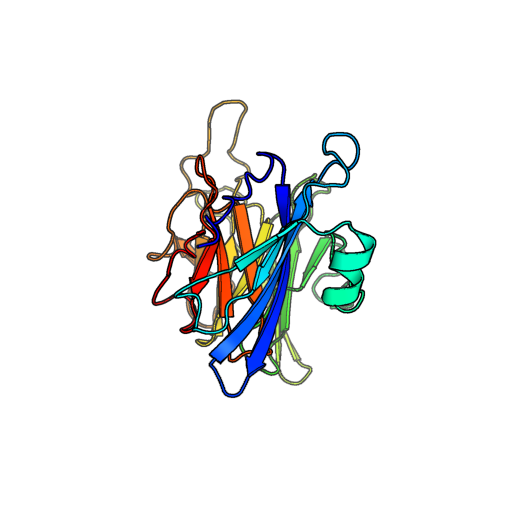 -13.152 0.046 1.00 82.75 89 THR A O 1
ATOM 666 N N . ARG A 1 90 ? 15.770 -15.355 0.423 1.00 81.81 90 ARG A N 1
ATOM 667 C CA . ARG A 1 90 ? 17.237 -15.377 0.495 1.00 81.81 90 ARG A CA 1
ATOM 668 C C . ARG A 1 90 ? 17.845 -14.841 -0.806 1.00 81.81 90 ARG A C 1
ATOM 670 O O . ARG A 1 90 ? 17.513 -15.314 -1.886 1.00 81.81 90 ARG A O 1
ATOM 677 N N . GLY A 1 91 ? 18.771 -13.892 -0.672 1.00 76.56 91 GLY A N 1
ATOM 678 C CA . GLY A 1 91 ? 19.428 -13.228 -1.804 1.00 76.56 91 GLY A CA 1
ATOM 679 C C . GLY A 1 91 ? 18.667 -12.020 -2.354 1.00 76.56 91 GLY A C 1
ATOM 680 O O . GLY A 1 91 ? 19.189 -11.343 -3.231 1.00 76.56 91 GLY A O 1
ATOM 681 N N . LEU A 1 92 ? 17.479 -11.719 -1.823 1.00 79.62 92 LEU A N 1
ATOM 682 C CA . LEU A 1 92 ? 16.700 -10.532 -2.162 1.00 79.62 92 LEU A CA 1
ATOM 683 C C . LEU A 1 92 ? 16.703 -9.545 -0.993 1.00 79.62 92 LEU A C 1
ATOM 685 O O . LEU A 1 92 ? 16.780 -9.938 0.176 1.00 79.62 92 LEU A O 1
ATOM 689 N N . VAL A 1 93 ? 16.552 -8.260 -1.306 1.00 80.69 93 VAL A N 1
ATOM 690 C CA . VAL A 1 93 ? 16.133 -7.281 -0.303 1.00 80.69 93 VAL A CA 1
ATOM 691 C C . VAL A 1 93 ? 14.657 -7.541 -0.023 1.00 80.69 93 VAL A C 1
ATOM 693 O O . VAL A 1 93 ? 13.893 -7.859 -0.933 1.00 80.69 93 VAL A O 1
ATOM 696 N N . SER A 1 94 ? 14.247 -7.476 1.241 1.00 83.31 94 SER A N 1
ATOM 697 C CA . SER A 1 94 ? 12.875 -7.801 1.625 1.00 83.31 94 SER A CA 1
ATOM 698 C C . SER A 1 94 ? 12.359 -6.901 2.734 1.00 83.31 94 SER A C 1
ATOM 700 O O . SER A 1 94 ? 13.103 -6.585 3.665 1.00 83.31 94 SER A O 1
ATOM 702 N N . VAL A 1 95 ? 11.073 -6.574 2.673 1.00 82.75 95 VAL A N 1
ATOM 703 C CA . VAL A 1 95 ? 10.351 -5.783 3.670 1.00 82.75 95 VAL A CA 1
ATOM 704 C C . VAL A 1 95 ? 9.077 -6.532 4.059 1.00 82.75 95 VAL A C 1
ATOM 706 O O . VAL A 1 95 ? 8.386 -7.095 3.212 1.00 82.75 95 VAL A O 1
ATOM 709 N N . GLU A 1 96 ? 8.781 -6.576 5.356 1.00 87.81 96 GLU A N 1
ATOM 710 C CA . GLU A 1 96 ? 7.514 -7.115 5.858 1.00 87.81 96 GLU A CA 1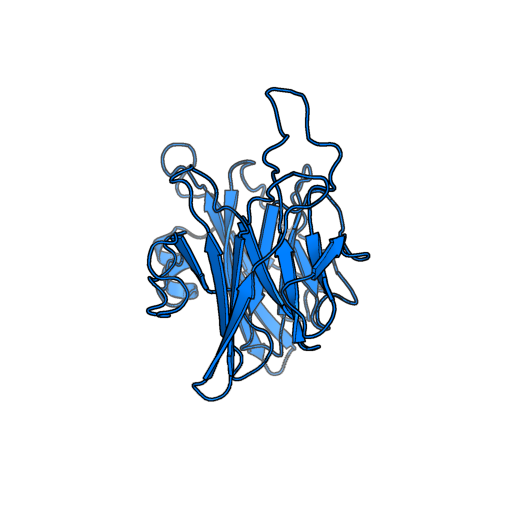
ATOM 711 C C . GLU A 1 96 ? 6.408 -6.070 5.676 1.00 87.81 96 GLU A C 1
ATOM 713 O O . GLU A 1 96 ? 6.583 -4.908 6.042 1.00 87.81 96 GLU A O 1
ATOM 718 N N . ALA A 1 97 ? 5.292 -6.491 5.090 1.00 90.31 97 ALA A N 1
ATOM 719 C CA . ALA A 1 97 ? 4.099 -5.677 4.917 1.00 90.31 97 ALA A CA 1
ATOM 720 C C . ALA A 1 97 ? 3.265 -5.672 6.203 1.00 90.31 97 ALA A C 1
ATOM 722 O O . ALA A 1 97 ? 3.227 -6.668 6.938 1.00 90.31 97 ALA A O 1
ATOM 723 N N . ASP A 1 98 ? 2.541 -4.579 6.446 1.00 88.38 98 ASP A N 1
ATOM 724 C CA . ASP A 1 98 ? 1.511 -4.585 7.481 1.00 88.38 98 ASP A CA 1
ATOM 725 C C . ASP A 1 98 ? 0.391 -5.553 7.061 1.00 88.38 98 ASP A C 1
ATOM 727 O O . ASP A 1 98 ? 0.110 -5.745 5.877 1.00 88.38 98 ASP A O 1
ATOM 731 N N . SER A 1 99 ? -0.261 -6.200 8.022 1.00 89.56 99 SER A N 1
ATOM 732 C CA . SER A 1 99 ? -1.330 -7.154 7.725 1.00 89.56 99 SER A CA 1
ATOM 733 C C . SER A 1 99 ? -2.525 -6.892 8.607 1.00 89.56 99 SER A C 1
ATOM 735 O O . SER A 1 99 ? -2.401 -6.969 9.823 1.00 89.56 99 SER A O 1
ATOM 737 N N . LEU A 1 100 ? -3.680 -6.627 7.995 1.00 88.62 100 LEU A N 1
ATOM 738 C CA . LEU A 1 100 ? -4.959 -6.474 8.688 1.00 88.62 100 LEU A CA 1
ATOM 739 C C . LEU A 1 100 ? -5.655 -7.813 8.955 1.00 88.62 100 LEU A C 1
ATOM 741 O O . LEU A 1 100 ? -6.741 -7.840 9.533 1.00 88.62 100 LEU A O 1
ATOM 745 N N . VAL A 1 101 ? -5.027 -8.928 8.571 1.00 89.25 101 VAL A N 1
ATOM 746 C CA . VAL A 1 101 ? -5.540 -10.278 8.798 1.00 89.25 101 VAL A CA 1
ATOM 747 C C . VAL A 1 101 ? -4.690 -10.969 9.858 1.00 89.25 101 VAL A C 1
ATOM 749 O O . VAL A 1 101 ? -3.494 -11.213 9.679 1.00 89.25 101 VAL A O 1
ATOM 752 N N . ALA A 1 102 ? -5.320 -11.309 10.982 1.00 86.94 102 ALA A N 1
ATOM 753 C CA . ALA A 1 102 ? -4.646 -11.978 12.087 1.00 86.94 102 ALA A CA 1
ATOM 754 C C . ALA A 1 102 ? -4.002 -13.300 11.633 1.00 86.94 102 ALA A C 1
ATOM 756 O O . ALA A 1 102 ? -4.629 -14.121 10.968 1.00 86.94 102 ALA A O 1
ATOM 757 N N . GLY A 1 103 ? -2.738 -13.507 12.008 1.00 88.12 103 GLY A N 1
ATOM 758 C CA . GLY A 1 103 ? -1.996 -14.726 11.675 1.00 88.12 103 GLY A CA 1
ATOM 759 C C . GLY A 1 103 ? -1.510 -14.821 10.223 1.00 88.12 103 GLY A C 1
ATOM 760 O O . GLY A 1 103 ? -0.828 -15.794 9.898 1.00 88.12 103 GLY A O 1
ATOM 761 N N . VAL A 1 104 ? -1.804 -13.825 9.379 1.00 91.81 104 VAL A N 1
ATOM 762 C CA . VAL A 1 104 ? -1.220 -13.695 8.039 1.00 91.81 104 VAL A CA 1
ATOM 763 C C . VAL A 1 104 ? -0.028 -12.752 8.106 1.00 91.81 104 VAL A C 1
ATOM 765 O O . VAL A 1 104 ? -0.139 -11.624 8.588 1.00 91.81 104 VAL A O 1
ATOM 768 N N . ARG A 1 105 ? 1.109 -13.209 7.588 1.00 92.69 105 ARG A N 1
ATOM 769 C CA . ARG A 1 105 ? 2.305 -12.397 7.353 1.00 92.69 105 ARG A CA 1
ATOM 770 C C . ARG A 1 105 ? 2.511 -12.240 5.857 1.00 92.69 105 ARG A C 1
ATOM 772 O O . ARG A 1 105 ? 2.238 -13.169 5.101 1.00 92.69 105 ARG A O 1
ATOM 779 N N . ALA A 1 106 ? 3.024 -11.097 5.438 1.00 93.81 106 ALA A N 1
ATOM 780 C CA . ALA A 1 106 ? 3.378 -10.855 4.051 1.00 93.81 106 ALA A CA 1
ATOM 781 C C . ALA A 1 106 ? 4.764 -10.229 3.989 1.00 93.81 106 ALA A C 1
ATOM 783 O O . ALA A 1 106 ? 5.076 -9.315 4.748 1.00 93.81 106 ALA A O 1
ATOM 784 N N . VAL A 1 107 ? 5.601 -10.735 3.094 1.00 92.62 107 VAL A N 1
ATOM 785 C CA . VAL A 1 107 ? 6.926 -10.182 2.827 1.00 92.62 107 VAL A CA 1
ATOM 786 C C . VAL A 1 107 ? 7.013 -9.885 1.348 1.00 92.62 107 VAL A C 1
ATOM 788 O O . VAL A 1 107 ? 6.779 -10.770 0.530 1.00 92.62 107 VAL A O 1
ATOM 791 N N . VAL A 1 108 ? 7.364 -8.651 1.021 1.00 91.12 108 VAL A N 1
ATOM 792 C CA . VAL A 1 108 ? 7.646 -8.232 -0.346 1.00 91.12 108 VAL A CA 1
ATOM 793 C C . VAL A 1 108 ? 9.153 -8.185 -0.526 1.00 91.12 108 VAL A C 1
ATOM 795 O O . VAL A 1 108 ? 9.875 -7.731 0.362 1.00 91.12 108 VAL A O 1
ATOM 798 N N . ALA A 1 109 ? 9.637 -8.697 -1.649 1.00 87.81 109 ALA A N 1
ATOM 799 C CA . ALA A 1 109 ? 11.053 -8.820 -1.914 1.00 87.81 109 ALA A CA 1
ATOM 800 C C . ALA A 1 109 ? 11.395 -8.590 -3.386 1.00 87.81 109 ALA A C 1
ATOM 802 O O . ALA A 1 109 ? 10.606 -8.861 -4.293 1.00 87.81 109 ALA A O 1
ATOM 803 N N . GLY A 1 110 ? 12.627 -8.152 -3.599 1.00 83.56 110 GLY A N 1
ATOM 804 C CA . GLY A 1 110 ? 13.262 -8.086 -4.901 1.00 83.56 110 GLY A CA 1
ATOM 805 C C . GLY A 1 110 ? 14.675 -7.547 -4.786 1.00 83.56 110 GLY A C 1
ATOM 806 O O . GLY A 1 110 ? 15.128 -7.150 -3.709 1.00 83.56 110 GLY A O 1
ATOM 807 N N . GLY A 1 111 ? 15.408 -7.579 -5.886 1.00 72.06 111 GLY A N 1
ATOM 808 C CA . GLY A 1 111 ? 16.767 -7.080 -5.885 1.00 72.06 111 GLY A CA 1
ATOM 809 C C . GLY A 1 111 ? 17.469 -7.187 -7.226 1.00 72.06 111 GLY A C 1
ATOM 810 O O . GLY A 1 111 ? 17.531 -8.246 -7.840 1.00 72.06 111 GLY A O 1
ATOM 811 N N . ASP A 1 112 ? 18.059 -6.060 -7.596 1.00 57.84 112 ASP A N 1
ATOM 812 C CA . ASP A 1 112 ? 19.179 -5.854 -8.515 1.00 57.84 112 ASP A CA 1
ATOM 813 C C . ASP A 1 112 ? 20.294 -5.001 -7.849 1.00 57.84 112 ASP A C 1
ATOM 815 O O . ASP A 1 112 ? 21.321 -4.731 -8.465 1.00 57.84 112 ASP A O 1
ATOM 819 N N . GLY A 1 113 ? 20.111 -4.587 -6.583 1.00 49.56 113 GLY A N 1
ATOM 820 C CA . GLY A 1 113 ? 21.007 -3.677 -5.856 1.00 49.56 113 GLY A CA 1
ATOM 821 C C . GLY A 1 113 ? 20.655 -2.182 -5.964 1.00 49.56 113 GLY A C 1
ATOM 822 O O . GLY A 1 113 ? 21.429 -1.360 -5.477 1.00 49.56 113 GLY A O 1
ATOM 823 N N . ALA A 1 114 ? 19.522 -1.814 -6.576 1.00 46.56 114 ALA A N 1
ATOM 824 C CA . ALA A 1 114 ? 19.093 -0.423 -6.750 1.00 46.56 114 ALA A CA 1
ATOM 825 C C . ALA A 1 114 ? 18.535 0.250 -5.473 1.00 46.56 114 ALA A C 1
ATOM 827 O O . ALA A 1 114 ? 18.214 -0.391 -4.473 1.00 46.56 114 ALA A O 1
ATOM 828 N N . THR A 1 115 ? 18.405 1.583 -5.528 1.00 54.47 115 THR A N 1
ATOM 829 C CA . THR A 1 115 ? 17.935 2.468 -4.439 1.00 54.47 115 THR A CA 1
ATOM 830 C C . THR A 1 115 ? 16.468 2.250 -4.040 1.00 54.47 115 THR A C 1
ATOM 832 O O . THR A 1 115 ? 16.092 2.565 -2.913 1.00 54.47 115 THR A O 1
ATOM 835 N N . LEU A 1 116 ? 15.640 1.711 -4.940 1.00 64.12 116 LEU A N 1
ATOM 836 C CA . LEU A 1 116 ? 14.231 1.383 -4.698 1.00 64.12 116 LEU A CA 1
ATOM 837 C C . LEU A 1 116 ? 14.036 -0.134 -4.751 1.00 64.12 116 LEU A C 1
ATOM 839 O O . LEU A 1 116 ? 14.691 -0.802 -5.545 1.00 64.12 116 LEU A O 1
ATOM 843 N N . LEU A 1 117 ? 13.134 -0.678 -3.925 1.00 76.19 117 LEU A N 1
ATOM 844 C CA . LEU A 1 117 ? 12.910 -2.122 -3.811 1.00 76.19 117 LEU A CA 1
ATOM 845 C C . LEU A 1 117 ? 12.130 -2.649 -5.030 1.00 76.19 117 LEU A C 1
ATOM 847 O O . LEU A 1 117 ? 10.944 -2.334 -5.151 1.00 76.19 117 LEU A O 1
ATOM 851 N N . PRO A 1 118 ? 12.729 -3.464 -5.920 1.00 85.56 118 PRO A N 1
ATOM 852 C CA . PRO A 1 118 ? 12.004 -4.011 -7.062 1.00 85.56 118 PRO A CA 1
ATOM 853 C C . PRO A 1 118 ? 10.886 -4.949 -6.591 1.00 85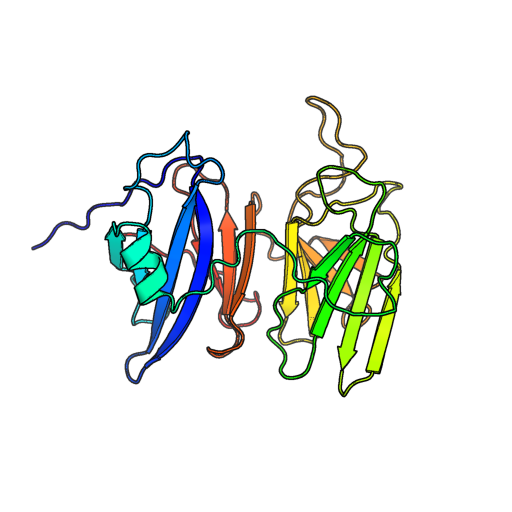.56 118 PRO A C 1
ATOM 855 O O . PRO A 1 118 ? 11.097 -5.798 -5.726 1.00 85.56 118 PRO A O 1
ATOM 858 N N . PHE A 1 119 ? 9.697 -4.838 -7.174 1.00 91.62 119 PHE A N 1
ATOM 859 C CA . PHE A 1 119 ? 8.564 -5.698 -6.852 1.00 91.62 119 PHE A CA 1
ATOM 860 C C . PHE A 1 119 ? 8.638 -6.992 -7.669 1.00 91.62 119 PHE A C 1
ATOM 862 O O . PHE A 1 119 ? 8.143 -7.067 -8.794 1.00 91.62 119 PHE A O 1
ATOM 869 N N . GLN A 1 120 ? 9.345 -7.991 -7.137 1.00 91.44 120 GLN A N 1
ATOM 870 C CA . GLN A 1 120 ? 9.661 -9.233 -7.858 1.00 91.44 120 GLN A CA 1
ATOM 871 C C . GLN A 1 120 ? 9.037 -10.471 -7.232 1.00 91.44 120 GLN A C 1
ATOM 873 O O . GLN A 1 120 ? 8.671 -11.403 -7.942 1.00 91.44 120 GLN A O 1
ATOM 878 N N . ARG A 1 121 ? 8.932 -10.503 -5.906 1.00 93.50 121 ARG A N 1
ATOM 879 C CA . ARG A 1 121 ? 8.445 -11.661 -5.170 1.00 93.50 121 ARG A CA 1
ATOM 880 C C . ARG A 1 121 ? 7.640 -11.231 -3.963 1.00 93.50 121 ARG A C 1
ATOM 882 O O . ARG A 1 121 ? 7.995 -10.287 -3.259 1.00 93.50 121 ARG A O 1
ATOM 889 N N . VAL A 1 122 ? 6.601 -11.998 -3.676 1.00 95.69 122 VAL A N 1
ATOM 890 C CA . VAL A 1 122 ? 5.836 -11.898 -2.442 1.00 95.69 122 VAL A CA 1
ATOM 891 C C . VAL A 1 122 ? 5.809 -13.255 -1.762 1.00 95.69 122 VAL A C 1
ATOM 893 O O . VAL A 1 122 ? 5.700 -14.296 -2.406 1.00 95.69 122 VAL A O 1
ATOM 896 N N . VAL A 1 123 ? 5.917 -13.255 -0.440 1.00 95.25 123 VAL A N 1
ATOM 897 C CA . VAL A 1 123 ? 5.793 -14.457 0.375 1.00 95.25 123 VAL A CA 1
ATOM 898 C C . VAL A 1 123 ? 4.667 -14.261 1.380 1.00 95.25 123 VAL A C 1
ATOM 900 O O . VAL A 1 123 ? 4.663 -13.285 2.131 1.00 95.25 123 VAL A O 1
ATOM 903 N N . ARG A 1 124 ? 3.719 -15.200 1.409 1.00 96.00 124 ARG A N 1
ATOM 904 C CA . ARG A 1 124 ? 2.604 -15.226 2.360 1.00 96.00 124 ARG A CA 1
ATOM 905 C C . ARG A 1 124 ? 2.856 -16.263 3.438 1.00 96.00 124 ARG A C 1
ATOM 907 O O . ARG A 1 124 ? 3.032 -17.436 3.137 1.00 96.00 124 ARG A O 1
ATOM 914 N N . GLY A 1 125 ? 2.842 -15.840 4.693 1.00 93.50 125 GLY A N 1
ATOM 915 C CA . GLY A 1 125 ? 2.973 -16.708 5.855 1.00 93.50 125 GLY A CA 1
ATOM 916 C C . GLY A 1 125 ? 1.634 -16.959 6.525 1.00 93.50 125 GLY A C 1
ATOM 917 O O . GLY A 1 125 ? 1.017 -16.008 6.997 1.00 93.50 125 GLY A O 1
ATOM 918 N N . THR A 1 126 ? 1.213 -18.217 6.637 1.00 91.44 126 THR A N 1
ATOM 919 C CA . THR A 1 126 ? 0.002 -18.618 7.377 1.00 91.44 126 THR A CA 1
ATOM 920 C C . THR A 1 126 ? 0.256 -19.891 8.167 1.00 91.44 126 THR A C 1
ATOM 922 O O . THR A 1 126 ? 0.694 -20.892 7.602 1.00 91.44 126 THR A O 1
ATOM 925 N N . GLY A 1 127 ? -0.012 -19.875 9.477 1.00 86.25 127 GLY A N 1
ATOM 926 C CA . GLY A 1 127 ? 0.103 -21.078 10.315 1.00 86.25 127 GLY A CA 1
ATOM 927 C C . GLY A 1 127 ? 1.488 -21.742 10.270 1.00 86.25 127 GLY A C 1
ATOM 928 O O . GLY A 1 127 ? 1.585 -22.965 10.281 1.00 86.25 127 GLY A O 1
ATOM 929 N N . GLY A 1 128 ? 2.556 -20.947 10.146 1.00 83.69 128 GLY A N 1
ATOM 930 C CA . GLY A 1 128 ? 3.938 -21.436 10.048 1.00 83.69 128 GLY A CA 1
ATOM 931 C C . GLY A 1 128 ? 4.363 -21.946 8.665 1.00 83.69 128 GLY A C 1
ATOM 932 O O . GLY A 1 128 ? 5.516 -22.339 8.504 1.00 83.69 128 GLY A O 1
ATOM 933 N N . ARG A 1 129 ? 3.475 -21.922 7.663 1.00 89.50 129 ARG A N 1
ATOM 934 C CA . ARG A 1 129 ? 3.792 -22.231 6.260 1.00 89.50 129 ARG A CA 1
ATOM 935 C C . ARG A 1 129 ? 4.004 -20.957 5.459 1.00 89.50 129 ARG A C 1
ATOM 937 O O . ARG A 1 129 ? 3.404 -19.934 5.780 1.00 89.50 129 ARG A O 1
ATOM 944 N N . TRP A 1 130 ? 4.833 -21.051 4.425 1.00 92.56 130 TRP A N 1
ATOM 945 C CA . TRP A 1 130 ? 5.138 -19.956 3.512 1.00 92.56 130 TRP A CA 1
ATOM 946 C C . TRP A 1 130 ? 4.756 -20.342 2.084 1.00 92.56 130 TRP A C 1
ATOM 948 O O . TRP A 1 130 ? 5.318 -21.293 1.545 1.00 92.56 130 TRP A O 1
ATOM 958 N N . ASP A 1 131 ? 3.844 -19.584 1.483 1.00 94.56 131 ASP A N 1
ATOM 959 C CA . ASP A 1 131 ? 3.549 -19.630 0.051 1.00 94.56 131 ASP A CA 1
ATOM 960 C C . ASP A 1 131 ? 4.377 -18.556 -0.659 1.00 94.56 131 ASP A C 1
ATOM 962 O O . ASP A 1 131 ? 4.523 -17.445 -0.143 1.00 94.56 131 ASP A O 1
ATOM 966 N N . VAL A 1 132 ? 4.909 -18.870 -1.838 1.00 95.50 132 VAL A N 1
ATOM 967 C CA . VAL A 1 132 ? 5.786 -17.977 -2.607 1.00 95.50 132 VAL A CA 1
ATOM 968 C C . VAL A 1 132 ? 5.119 -17.626 -3.927 1.00 95.50 132 VAL A C 1
ATOM 970 O O . VAL A 1 132 ? 4.634 -18.510 -4.627 1.00 95.50 132 VAL A O 1
ATOM 973 N N . PHE A 1 133 ? 5.131 -16.341 -4.265 1.00 96.44 133 PHE A N 1
ATOM 974 C CA . PHE A 1 133 ? 4.550 -15.791 -5.480 1.00 96.44 133 PHE A CA 1
ATOM 975 C C . PHE A 1 133 ? 5.614 -14.972 -6.197 1.00 96.44 133 PHE A C 1
ATOM 977 O O . PHE A 1 133 ? 6.095 -13.973 -5.657 1.00 96.44 133 PHE A O 1
ATOM 984 N N . ASP A 1 134 ? 5.984 -15.388 -7.402 1.00 95.38 134 ASP A N 1
ATOM 985 C CA . ASP A 1 134 ? 6.775 -14.545 -8.292 1.00 95.38 134 ASP A CA 1
ATOM 986 C C . ASP A 1 134 ? 5.835 -13.567 -8.999 1.00 95.38 134 ASP A C 1
ATOM 988 O O . ASP A 1 134 ? 4.771 -13.949 -9.487 1.00 95.38 134 ASP A O 1
ATOM 992 N N . VAL A 1 135 ? 6.212 -12.293 -9.010 1.00 95.69 135 VAL A N 1
ATOM 993 C CA . VAL A 1 135 ? 5.426 -11.218 -9.614 1.00 95.69 135 VAL A CA 1
ATOM 994 C C . VAL A 1 135 ? 5.979 -10.957 -11.018 1.00 95.69 135 VAL A C 1
ATOM 996 O O . VAL A 1 135 ? 7.162 -10.620 -11.148 1.00 95.69 135 VAL A O 1
ATOM 999 N N . PRO A 1 136 ? 5.176 -11.116 -12.082 1.00 94.31 136 PRO A N 1
ATOM 1000 C CA . PRO A 1 136 ? 5.600 -10.818 -13.441 1.00 94.31 136 PRO A CA 1
ATOM 1001 C C . PRO A 1 136 ? 5.740 -9.307 -13.659 1.00 94.31 136 PRO A C 1
ATOM 1003 O O . PRO A 1 136 ? 5.278 -8.489 -12.864 1.00 94.31 136 PRO A O 1
ATOM 1006 N N . GLU A 1 137 ? 6.399 -8.941 -14.751 1.00 94.38 137 GLU A N 1
ATOM 1007 C CA . GLU A 1 137 ? 6.439 -7.554 -15.218 1.00 94.38 137 GLU A CA 1
ATOM 1008 C C . GLU A 1 137 ? 5.088 -7.150 -15.804 1.00 94.38 137 GLU A C 1
ATOM 1010 O O . GLU A 1 137 ? 4.360 -7.984 -16.350 1.00 94.38 137 GLU A O 1
ATOM 1015 N N . VAL A 1 138 ? 4.764 -5.864 -15.699 1.00 94.62 138 VAL A N 1
ATOM 1016 C CA . VAL A 1 138 ? 3.571 -5.272 -16.311 1.00 94.62 138 VAL A CA 1
ATOM 1017 C C . VAL A 1 138 ? 4.037 -4.510 -17.537 1.00 94.62 138 VAL A C 1
ATOM 1019 O O . VAL A 1 138 ? 4.892 -3.642 -17.418 1.00 94.62 138 VAL A O 1
ATOM 1022 N N . ASP A 1 139 ? 3.535 -4.881 -18.713 1.00 94.19 139 ASP A N 1
ATOM 1023 C CA . ASP A 1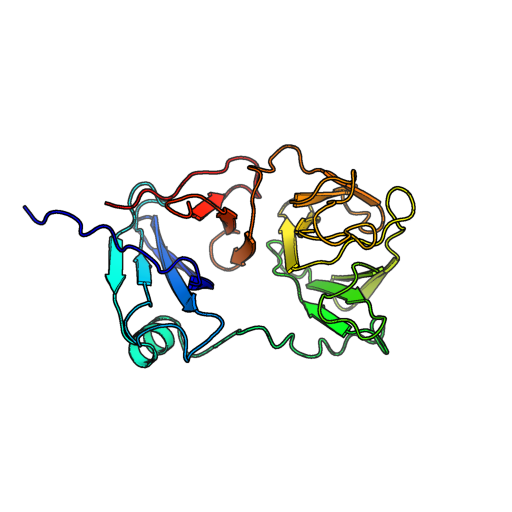 139 ? 3.946 -4.301 -20.001 1.00 94.19 139 ASP A CA 1
ATOM 1024 C C . ASP A 1 139 ? 5.474 -4.314 -20.237 1.00 94.19 139 ASP A C 1
ATOM 1026 O O . ASP A 1 139 ? 6.031 -3.456 -20.915 1.00 94.19 139 ASP A O 1
ATOM 1030 N N . GLY A 1 140 ? 6.163 -5.325 -19.691 1.00 93.44 140 GLY A N 1
ATOM 1031 C CA . GLY A 1 140 ? 7.626 -5.450 -19.761 1.00 93.44 140 GLY A CA 1
ATOM 1032 C C . GLY A 1 140 ? 8.384 -4.536 -18.792 1.00 93.44 140 GLY A C 1
ATOM 1033 O O . GLY A 1 140 ? 9.591 -4.353 -18.936 1.00 93.44 140 GLY A O 1
ATOM 1034 N N . GLU A 1 141 ? 7.690 -3.948 -17.816 1.00 92.31 141 GLU A N 1
ATOM 1035 C CA . GLU A 1 141 ? 8.269 -3.073 -16.804 1.00 92.31 141 GLU A CA 1
ATOM 1036 C C . GLU A 1 141 ? 8.168 -3.656 -15.390 1.00 92.31 141 GLU A C 1
ATOM 1038 O O . GLU A 1 141 ? 7.183 -4.285 -14.982 1.00 92.31 141 GLU A O 1
ATOM 1043 N N . ARG A 1 142 ? 9.214 -3.403 -14.602 1.00 92.06 142 ARG A N 1
ATOM 1044 C CA . ARG A 1 142 ? 9.295 -3.752 -13.188 1.00 92.06 142 ARG A CA 1
ATOM 1045 C C . ARG A 1 142 ? 8.826 -2.577 -12.340 1.00 92.06 142 ARG A C 1
ATOM 1047 O O . ARG A 1 142 ? 9.435 -1.512 -12.378 1.00 92.06 142 ARG A O 1
ATOM 1054 N N . GLY A 1 143 ? 7.793 -2.791 -11.531 1.00 91.12 143 GLY A N 1
ATOM 1055 C CA . GLY A 1 143 ? 7.389 -1.826 -10.509 1.00 91.12 143 GLY A CA 1
ATOM 1056 C C . GLY A 1 143 ? 8.358 -1.829 -9.328 1.00 91.12 143 GLY A C 1
ATOM 1057 O O . GLY A 1 143 ? 8.936 -2.867 -8.993 1.00 91.12 143 GLY A O 1
ATOM 1058 N N . TYR A 1 144 ? 8.511 -0.687 -8.669 1.00 88.00 144 TYR A N 1
ATOM 1059 C CA . TYR A 1 144 ? 9.247 -0.565 -7.412 1.00 88.00 144 TYR A CA 1
ATOM 1060 C C . TYR A 1 144 ? 8.263 -0.318 -6.281 1.00 88.00 144 TYR A C 1
ATOM 1062 O O . TYR A 1 144 ? 7.407 0.547 -6.405 1.00 88.00 144 TYR A O 1
ATOM 1070 N N . VAL A 1 145 ? 8.365 -1.069 -5.188 1.00 89.06 145 VAL A N 1
ATOM 1071 C CA . VAL A 1 145 ? 7.423 -0.976 -4.067 1.00 89.06 145 VAL A CA 1
ATOM 1072 C C . VAL A 1 145 ? 7.943 -0.023 -2.992 1.00 89.06 145 VAL A C 1
ATOM 1074 O O . VAL A 1 145 ? 9.114 -0.081 -2.612 1.00 89.06 145 VAL A O 1
ATOM 1077 N N . SER A 1 146 ? 7.065 0.828 -2.462 1.00 83.69 146 SER A N 1
ATOM 1078 C CA . SER A 1 146 ? 7.363 1.685 -1.300 1.00 83.69 146 SER A CA 1
ATOM 1079 C C . SER A 1 146 ? 6.479 1.405 -0.081 1.00 83.69 146 SER A C 1
ATOM 1081 O O . SER A 1 146 ? 6.848 1.774 1.031 1.00 83.69 146 SER A O 1
ATOM 1083 N N . GLY A 1 147 ? 5.363 0.692 -0.256 1.00 86.94 147 GLY A N 1
ATOM 1084 C CA . GLY A 1 147 ? 4.469 0.285 0.827 1.00 86.94 147 GLY A CA 1
ATOM 1085 C C . GLY A 1 147 ? 3.611 -0.916 0.436 1.00 86.94 147 GLY A C 1
ATOM 1086 O O . GLY A 1 147 ? 3.339 -1.134 -0.746 1.00 86.94 147 GLY A O 1
ATOM 1087 N N . ALA A 1 148 ? 3.200 -1.712 1.422 1.00 92.81 148 ALA A N 1
ATOM 1088 C CA . ALA A 1 148 ? 2.373 -2.895 1.206 1.00 92.81 148 ALA A CA 1
ATOM 1089 C C . ALA A 1 148 ? 1.527 -3.227 2.445 1.00 92.81 148 ALA A C 1
ATOM 1091 O O . ALA A 1 148 ? 2.018 -3.148 3.574 1.00 92.81 148 ALA A O 1
ATOM 1092 N N . VAL A 1 149 ? 0.271 -3.625 2.223 1.00 93.56 149 VAL A N 1
ATOM 1093 C CA . VAL A 1 149 ? -0.711 -3.965 3.262 1.00 93.56 149 VAL A CA 1
ATOM 1094 C C . VAL A 1 149 ? -1.560 -5.163 2.834 1.00 93.56 149 VAL A C 1
ATOM 1096 O O . VAL A 1 149 ? -2.188 -5.138 1.775 1.00 93.56 149 VAL A O 1
ATOM 1099 N N . VAL A 1 150 ? -1.667 -6.190 3.681 1.00 94.44 150 VAL A N 1
ATOM 1100 C CA . VAL A 1 150 ? -2.684 -7.243 3.513 1.00 94.44 150 VAL A CA 1
ATOM 1101 C C . VAL A 1 150 ? -4.035 -6.713 3.986 1.00 94.44 150 VAL A C 1
ATOM 1103 O O . VAL A 1 150 ? -4.197 -6.368 5.159 1.00 94.44 150 VAL A O 1
ATOM 1106 N N . LEU A 1 151 ? -5.007 -6.660 3.081 1.00 93.12 151 LEU A N 1
ATOM 1107 C CA . LEU A 1 151 ? -6.365 -6.196 3.348 1.00 93.12 151 LEU A CA 1
ATOM 1108 C C . LEU A 1 151 ? -7.196 -7.264 4.082 1.00 93.12 151 LEU A C 1
ATOM 1110 O O . LEU A 1 151 ? -6.896 -8.454 3.973 1.00 93.12 151 LEU A O 1
ATOM 1114 N N . PRO A 1 152 ? -8.288 -6.880 4.776 1.00 90.19 152 PRO A N 1
ATOM 1115 C CA . PRO A 1 152 ? -9.147 -7.818 5.506 1.00 90.19 152 PRO A CA 1
ATOM 1116 C C . PRO A 1 152 ? -9.760 -8.935 4.648 1.00 90.19 152 PRO A C 1
ATOM 1118 O O . PRO A 1 152 ? -10.129 -9.980 5.175 1.00 90.19 152 PRO A O 1
ATOM 1121 N N . ASP A 1 153 ? -9.872 -8.730 3.334 1.00 90.88 153 ASP A N 1
ATOM 1122 C CA . ASP A 1 153 ? -10.363 -9.735 2.385 1.00 90.88 153 ASP A CA 1
ATOM 1123 C C . ASP A 1 153 ? -9.264 -10.665 1.833 1.00 90.88 153 ASP A C 1
ATOM 1125 O O . ASP A 1 153 ? -9.525 -11.476 0.944 1.00 90.88 153 ASP A O 1
ATOM 1129 N N . GLY A 1 154 ? -8.041 -10.569 2.363 1.00 92.88 154 GLY A N 1
ATOM 1130 C CA . GLY A 1 154 ? -6.907 -11.428 2.016 1.00 92.88 154 GLY A CA 1
ATOM 1131 C C . GLY A 1 154 ? -6.129 -10.996 0.772 1.00 92.88 154 GLY A C 1
ATOM 1132 O O . GLY A 1 154 ? -5.134 -11.640 0.424 1.00 92.88 154 GLY A O 1
ATOM 1133 N N . ARG A 1 155 ? -6.539 -9.911 0.106 1.00 96.19 155 ARG A N 1
ATOM 1134 C CA . ARG A 1 155 ? -5.760 -9.307 -0.981 1.00 96.19 155 ARG A CA 1
ATOM 1135 C C . ARG A 1 155 ? -4.551 -8.555 -0.439 1.00 96.19 155 ARG A C 1
ATOM 1137 O O . ARG A 1 155 ? -4.580 -8.046 0.678 1.00 96.19 155 ARG A O 1
ATOM 1144 N N . LEU A 1 156 ? -3.509 -8.443 -1.252 1.00 96.69 156 LEU A N 1
ATOM 1145 C CA . LEU A 1 156 ? -2.366 -7.580 -0.986 1.00 96.69 156 LEU A CA 1
ATOM 1146 C C . LEU A 1 156 ? -2.527 -6.274 -1.771 1.00 96.69 156 LEU A C 1
ATOM 1148 O O . LEU A 1 156 ? -2.641 -6.296 -2.996 1.00 96.69 156 LEU A O 1
ATOM 1152 N N . LEU A 1 157 ? -2.552 -5.152 -1.056 1.00 96.44 157 LEU A N 1
ATOM 1153 C CA . LEU A 1 157 ? -2.471 -3.805 -1.613 1.00 96.44 157 LEU A CA 1
ATOM 1154 C C . LEU A 1 157 ? -1.008 -3.355 -1.564 1.00 96.44 157 LEU A C 1
ATOM 1156 O O . LEU A 1 157 ? -0.371 -3.475 -0.519 1.00 96.44 157 LEU A O 1
ATOM 1160 N N . VAL A 1 158 ? -0.480 -2.836 -2.667 1.00 95.88 158 VAL A N 1
ATOM 1161 C CA . VAL A 1 158 ? 0.889 -2.315 -2.763 1.00 95.88 158 VAL A CA 1
ATOM 1162 C C . VAL A 1 158 ? 0.888 -0.917 -3.367 1.00 95.88 158 VAL A C 1
ATOM 1164 O O . VAL A 1 158 ? 0.032 -0.589 -4.186 1.00 95.88 158 VAL A O 1
ATOM 1167 N N . LEU A 1 159 ? 1.858 -0.103 -2.963 1.00 94.12 159 LEU A N 1
ATOM 1168 C CA . LEU A 1 159 ? 2.139 1.201 -3.549 1.00 94.12 159 LEU A CA 1
ATOM 1169 C C . LEU A 1 159 ? 3.349 1.076 -4.477 1.00 94.12 159 LEU A C 1
ATOM 1171 O O . LEU A 1 159 ? 4.445 0.745 -4.015 1.00 94.12 159 LEU A O 1
ATOM 1175 N N . LEU A 1 160 ? 3.128 1.344 -5.765 1.00 93.62 160 LEU A N 1
ATOM 1176 C CA . LEU A 1 160 ? 4.136 1.341 -6.823 1.00 93.62 160 LEU A CA 1
ATOM 1177 C C . LEU A 1 160 ? 4.322 2.775 -7.351 1.00 93.62 160 LEU A C 1
ATOM 1179 O O . LEU A 1 16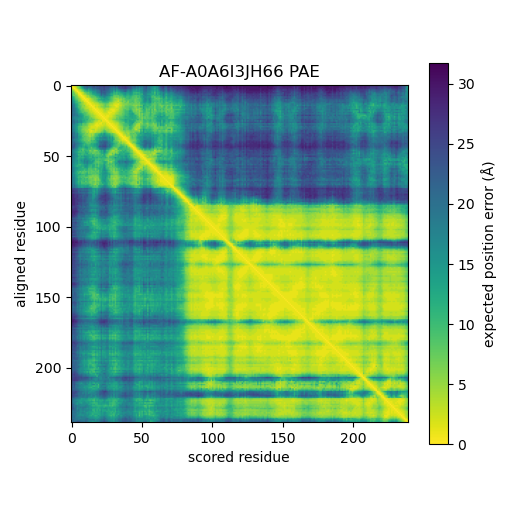0 ? 3.639 3.170 -8.300 1.00 93.62 160 LEU A O 1
ATOM 1183 N N . PRO A 1 161 ? 5.191 3.592 -6.725 1.00 87.69 161 PRO A N 1
ATOM 1184 C CA . PRO A 1 161 ? 5.390 4.985 -7.124 1.00 87.69 161 PRO A CA 1
ATOM 1185 C C . PRO A 1 161 ? 6.352 5.150 -8.306 1.00 87.69 161 PRO A C 1
ATOM 1187 O O . PRO A 1 161 ? 6.539 6.274 -8.760 1.00 87.69 161 PRO A O 1
ATOM 1190 N N . ALA A 1 162 ? 6.996 4.074 -8.766 1.00 87.75 162 ALA A N 1
ATOM 1191 C CA . ALA A 1 162 ? 7.963 4.113 -9.856 1.00 87.75 162 ALA A CA 1
ATOM 1192 C C . ALA A 1 162 ? 8.002 2.788 -10.628 1.00 87.75 162 ALA A C 1
ATOM 1194 O O . ALA A 1 162 ? 7.716 1.719 -10.074 1.00 87.75 162 ALA A O 1
ATOM 1195 N N . TRP A 1 163 ? 8.442 2.872 -11.881 1.00 90.94 163 TRP A N 1
ATOM 1196 C CA . TRP A 1 163 ? 8.592 1.766 -12.823 1.00 90.94 163 TRP A CA 1
ATOM 1197 C C . TRP A 1 163 ? 9.958 1.802 -13.508 1.00 90.94 163 TRP A C 1
ATOM 1199 O O . TRP A 1 163 ? 10.564 2.858 -13.669 1.00 90.94 163 TRP A O 1
ATOM 1209 N N . SER A 1 164 ? 10.457 0.649 -13.956 1.00 87.81 164 SER A N 1
ATOM 1210 C CA . SER A 1 164 ? 11.745 0.564 -14.662 1.00 87.81 164 SER A CA 1
ATOM 1211 C C . SER A 1 164 ? 11.764 1.314 -15.998 1.00 87.81 164 SER A C 1
ATOM 1213 O O . SER A 1 164 ? 12.843 1.608 -16.513 1.00 87.81 164 SER A O 1
ATOM 1215 N N . GLY A 1 165 ? 10.595 1.612 -16.576 1.00 86.62 165 GLY A N 1
ATOM 1216 C CA . GLY A 1 165 ? 10.463 2.467 -17.753 1.00 86.62 165 GLY A CA 1
ATOM 1217 C C . GLY A 1 165 ? 10.540 3.966 -17.457 1.00 86.62 165 GLY A C 1
ATOM 1218 O O . GLY A 1 165 ? 10.702 4.739 -18.404 1.00 86.62 165 GLY A O 1
ATOM 1219 N N . ASP A 1 166 ? 10.487 4.395 -16.188 1.00 84.56 166 ASP A N 1
ATOM 1220 C CA . ASP A 1 166 ? 10.620 5.807 -15.820 1.00 84.56 166 ASP A CA 1
ATOM 1221 C C . ASP A 1 166 ? 12.003 6.331 -16.235 1.00 84.56 166 ASP A C 1
ATOM 1223 O O . ASP A 1 166 ? 13.051 5.850 -15.796 1.00 84.56 166 ASP A O 1
ATOM 1227 N N . ARG A 1 167 ? 12.023 7.354 -17.093 1.00 80.94 167 ARG A N 1
ATOM 1228 C CA . ARG A 1 167 ? 13.251 8.051 -17.506 1.00 80.94 167 ARG A CA 1
ATOM 1229 C C . ARG A 1 167 ? 13.175 9.513 -17.109 1.00 80.94 167 ARG A C 1
ATOM 1231 O O . ARG A 1 167 ? 12.091 10.047 -16.919 1.00 80.94 167 ARG A O 1
ATOM 1238 N N . ALA A 1 168 ? 14.322 10.181 -16.998 1.00 75.00 168 ALA A N 1
ATOM 1239 C CA . ALA A 1 168 ? 14.404 11.581 -16.576 1.00 75.00 168 ALA A CA 1
ATOM 1240 C C . ALA A 1 168 ? 13.398 12.484 -17.331 1.00 75.00 168 ALA A C 1
ATOM 1242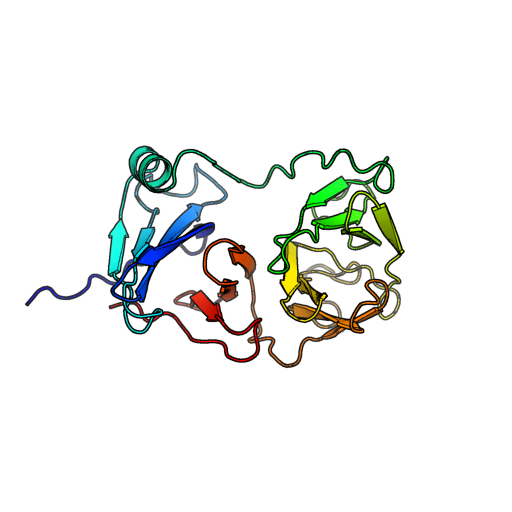 O O . ALA A 1 168 ? 13.582 12.788 -18.510 1.00 75.00 168 ALA A O 1
ATOM 1243 N N . GLY A 1 169 ? 12.319 12.883 -16.645 1.00 71.12 169 GLY A N 1
ATOM 1244 C CA . GLY A 1 169 ? 11.241 13.726 -17.184 1.00 71.12 169 GLY A CA 1
ATOM 1245 C C . GLY A 1 169 ? 10.210 13.020 -18.077 1.00 71.12 169 GLY A C 1
ATOM 1246 O O . GLY A 1 169 ? 9.367 13.691 -18.668 1.00 71.12 169 GLY A O 1
ATOM 1247 N N . ARG A 1 170 ? 10.265 11.691 -18.202 1.00 83.69 170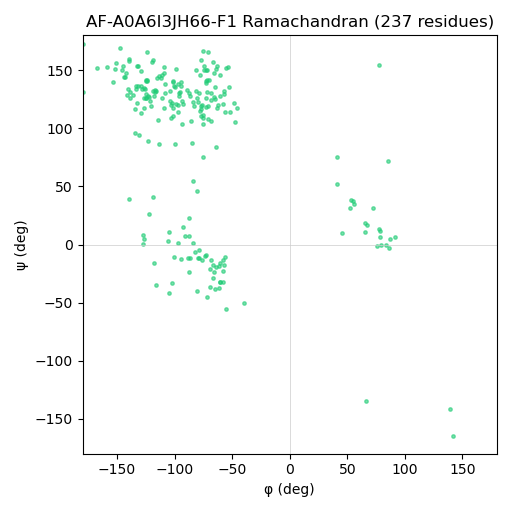 ARG A N 1
ATOM 1248 C CA . ARG A 1 170 ? 9.309 10.866 -18.951 1.00 83.69 170 ARG A CA 1
ATOM 1249 C C . ARG A 1 170 ? 8.850 9.701 -18.071 1.00 83.69 170 ARG A C 1
ATOM 1251 O O . ARG A 1 170 ? 9.555 8.690 -18.022 1.00 83.69 170 ARG A O 1
ATOM 1258 N N . PRO A 1 171 ? 7.723 9.850 -17.358 1.00 85.75 171 PRO A N 1
ATOM 1259 C CA . PRO A 1 171 ? 7.161 8.745 -16.599 1.00 85.75 171 PRO A CA 1
ATOM 1260 C C . PRO A 1 171 ? 6.723 7.623 -17.546 1.00 85.75 171 PRO A C 1
ATOM 1262 O O . PRO A 1 171 ? 6.366 7.872 -18.702 1.00 85.75 171 PRO A O 1
ATOM 1265 N N . SER A 1 172 ? 6.762 6.397 -17.038 1.00 91.12 172 SER A N 1
ATOM 1266 C CA . SER A 1 172 ? 6.164 5.221 -17.652 1.00 91.12 172 SER A CA 1
ATOM 1267 C C . SER A 1 172 ? 4.685 5.459 -17.969 1.00 91.12 172 SER A C 1
ATOM 1269 O O . SER A 1 172 ? 4.008 6.261 -17.324 1.00 91.12 172 SER A O 1
ATOM 1271 N N . THR A 1 173 ? 4.174 4.752 -18.975 1.00 94.19 173 THR A N 1
ATOM 1272 C CA . THR A 1 173 ? 2.734 4.718 -19.262 1.00 94.19 173 THR A CA 1
ATOM 1273 C C . THR A 1 173 ? 1.971 3.781 -18.326 1.00 94.19 173 THR A C 1
ATOM 1275 O O . THR A 1 173 ? 0.740 3.800 -18.328 1.00 94.19 173 THR A O 1
ATOM 1278 N N . VAL A 1 174 ? 2.675 2.954 -17.547 1.00 96.06 174 VAL A N 1
ATOM 1279 C CA . VAL A 1 174 ? 2.075 2.084 -16.534 1.00 96.06 174 VAL A CA 1
ATOM 1280 C C . VAL A 1 174 ? 1.608 2.930 -15.345 1.00 96.06 174 VAL A C 1
ATOM 1282 O O . VAL A 1 174 ? 2.276 3.874 -14.940 1.00 96.06 174 VAL A O 1
ATOM 1285 N N . HIS A 1 175 ? 0.449 2.595 -14.771 1.00 95.25 175 HIS A N 1
ATOM 1286 C CA . HIS A 1 175 ? -0.149 3.342 -13.656 1.00 95.25 175 HIS A CA 1
ATOM 1287 C C . HIS A 1 175 ? 0.776 3.422 -12.428 1.00 95.25 175 HIS A C 1
ATOM 1289 O O . HIS A 1 175 ? 1.122 2.397 -11.832 1.00 95.25 175 HIS A O 1
ATOM 1295 N N . HIS A 1 176 ? 1.121 4.639 -12.001 1.00 93.12 176 HIS A N 1
ATOM 1296 C CA . HIS A 1 176 ? 1.790 4.915 -10.724 1.00 93.12 176 HIS A CA 1
ATOM 1297 C C . HIS A 1 176 ? 0.752 5.077 -9.614 1.00 93.12 176 HIS A C 1
ATOM 1299 O O . HIS A 1 176 ? -0.163 5.891 -9.727 1.00 93.12 176 HIS A O 1
ATOM 1305 N N . GLY A 1 177 ? 0.915 4.341 -8.517 1.00 94.31 177 GLY A N 1
ATOM 1306 C CA . GLY A 1 177 ? 0.001 4.425 -7.380 1.00 94.31 177 GLY A CA 1
ATOM 1307 C C . GLY A 1 177 ? -0.322 3.067 -6.779 1.00 94.31 177 GLY A C 1
ATOM 1308 O O . GLY A 1 177 ? 0.552 2.210 -6.629 1.00 94.31 177 GLY A O 1
ATOM 1309 N N . LEU A 1 178 ? -1.576 2.881 -6.381 1.00 95.88 178 LEU A N 1
ATOM 1310 C CA . LEU A 1 178 ? -2.020 1.703 -5.649 1.00 95.88 178 LEU A CA 1
ATOM 1311 C C . LEU A 1 178 ? -2.428 0.569 -6.589 1.00 95.88 178 LEU A C 1
ATOM 1313 O O . LEU A 1 178 ? -3.248 0.732 -7.492 1.00 95.88 178 LEU A O 1
ATOM 1317 N N . TRP A 1 179 ? -1.900 -0.617 -6.312 1.00 97.75 179 TRP A N 1
ATOM 1318 C CA . TRP A 1 179 ? -2.194 -1.854 -7.026 1.00 97.75 179 TRP A CA 1
ATOM 1319 C C . TRP A 1 179 ? -2.669 -2.918 -6.048 1.00 97.75 179 TRP A C 1
ATOM 1321 O O . TRP A 1 179 ? -2.158 -3.028 -4.936 1.00 97.75 179 TRP A O 1
ATOM 1331 N N . VAL A 1 180 ? -3.647 -3.725 -6.455 1.00 97.44 180 VAL A N 1
ATOM 1332 C CA . VAL A 1 180 ? -4.221 -4.775 -5.607 1.00 97.44 180 VAL A CA 1
ATOM 1333 C C . VAL A 1 180 ? -4.125 -6.136 -6.279 1.00 97.44 180 VAL A C 1
ATOM 1335 O O . VAL A 1 180 ? -4.351 -6.256 -7.487 1.00 97.44 180 VAL A O 1
ATOM 1338 N N . SER A 1 181 ? -3.823 -7.161 -5.487 1.00 97.81 181 SER A N 1
ATOM 1339 C CA . SER A 1 181 ? -3.739 -8.535 -5.966 1.00 97.81 181 SER A CA 1
ATOM 1340 C C . SER A 1 181 ? -5.094 -9.099 -6.418 1.00 97.81 181 SER A C 1
ATOM 1342 O O . SER A 1 181 ? -6.170 -8.671 -5.969 1.00 97.81 181 SER A O 1
ATOM 1344 N N . ALA A 1 182 ? -5.051 -10.116 -7.278 1.00 93.88 182 ALA A N 1
ATOM 1345 C CA . ALA A 1 182 ? -6.209 -10.886 -7.721 1.00 93.88 182 ALA A CA 1
ATOM 1346 C C . ALA A 1 182 ? -6.684 -11.864 -6.627 1.00 93.88 182 ALA A C 1
ATOM 1348 O O . ALA A 1 182 ? -6.464 -13.073 -6.674 1.00 93.88 182 ALA A O 1
ATOM 1349 N N . GLY A 1 183 ? -7.356 -11.339 -5.601 1.00 90.75 183 GLY A N 1
ATOM 1350 C CA . GLY A 1 183 ? -7.791 -12.166 -4.474 1.00 90.75 183 GLY A CA 1
ATOM 1351 C C . GLY A 1 183 ? -6.590 -12.699 -3.685 1.00 90.75 183 GLY A C 1
ATOM 1352 O O . GLY A 1 183 ? -5.648 -11.960 -3.392 1.00 90.75 183 GLY A O 1
ATOM 1353 N N . ALA A 1 184 ? -6.629 -13.992 -3.362 1.00 88.12 184 ALA A N 1
ATOM 1354 C CA . ALA A 1 184 ? -5.563 -14.690 -2.645 1.00 88.12 184 ALA A CA 1
ATOM 1355 C C . ALA A 1 184 ? -4.358 -15.068 -3.530 1.00 88.12 184 ALA A C 1
ATOM 1357 O O . ALA A 1 184 ? -3.380 -15.601 -2.999 1.00 88.12 184 ALA A O 1
ATOM 1358 N N . ASP A 1 185 ? -4.429 -14.825 -4.842 1.00 92.81 185 ASP A N 1
ATOM 1359 C CA . ASP A 1 185 ? -3.293 -14.959 -5.748 1.00 92.81 185 ASP A CA 1
ATOM 1360 C C . ASP A 1 185 ? -2.487 -13.657 -5.750 1.00 92.81 185 ASP A C 1
ATOM 1362 O O . ASP A 1 185 ? -2.913 -12.630 -6.281 1.00 92.81 185 ASP A O 1
ATOM 1366 N N . TRP A 1 186 ? -1.321 -13.700 -5.108 1.00 96.44 186 TRP A N 1
ATOM 1367 C CA . TRP A 1 186 ? -0.412 -12.561 -4.983 1.00 96.44 186 TRP A CA 1
ATOM 1368 C C . TRP A 1 186 ? 0.643 -12.515 -6.097 1.00 96.44 186 TRP A C 1
ATOM 1370 O O . TRP A 1 186 ? 1.627 -11.788 -5.964 1.00 96.44 186 TRP A O 1
ATOM 1380 N N . SER A 1 187 ? 0.446 -13.267 -7.184 1.00 96.00 187 SER A N 1
ATOM 1381 C CA . SER A 1 187 ? 1.256 -13.177 -8.406 1.00 96.00 187 SER A CA 1
ATOM 1382 C C . SER A 1 187 ? 0.649 -12.256 -9.473 1.00 96.00 187 SER A C 1
ATOM 1384 O O . SER A 1 187 ? 1.340 -11.875 -10.408 1.00 96.00 187 SER A O 1
ATOM 1386 N N . SER A 1 188 ? -0.615 -11.842 -9.337 1.00 95.50 188 SER A N 1
ATOM 1387 C CA . SER A 1 188 ? -1.313 -11.010 -10.326 1.00 95.50 188 SER A CA 1
ATOM 1388 C C . SER A 1 188 ? -1.891 -9.750 -9.690 1.00 95.50 188 SER A C 1
ATOM 1390 O O . SER A 1 188 ? -2.532 -9.830 -8.642 1.00 95.50 188 SER A O 1
ATOM 1392 N N . TYR A 1 189 ? -1.682 -8.593 -10.327 1.00 97.12 189 TYR A N 1
ATOM 1393 C CA . TYR A 1 189 ? -2.081 -7.280 -9.815 1.00 97.12 189 TYR A CA 1
ATOM 1394 C C . TYR A 1 189 ? -2.795 -6.450 -10.878 1.00 97.12 189 TYR A C 1
ATOM 1396 O O . TYR A 1 189 ? -2.566 -6.598 -12.076 1.00 97.12 189 TYR A O 1
ATOM 1404 N N . ARG A 1 190 ? -3.641 -5.533 -10.412 1.00 96.81 190 ARG A N 1
ATOM 1405 C CA . ARG A 1 190 ? -4.271 -4.489 -11.229 1.00 96.81 190 ARG A CA 1
ATOM 1406 C C . ARG A 1 190 ? -4.299 -3.161 -10.474 1.00 96.81 190 ARG A C 1
ATOM 1408 O O . ARG A 1 190 ? -4.293 -3.206 -9.236 1.00 96.81 190 ARG A O 1
ATOM 1415 N N . PRO A 1 191 ? -4.412 -2.015 -11.170 1.00 97.12 191 PRO A N 1
ATOM 1416 C CA . PRO A 1 191 ? -4.649 -0.738 -10.512 1.00 97.12 191 PRO A CA 1
ATOM 1417 C C . PRO A 1 191 ? -5.857 -0.838 -9.582 1.00 97.12 191 PRO A C 1
ATOM 1419 O O . PRO A 1 191 ? -6.885 -1.449 -9.911 1.00 97.12 191 PRO A O 1
ATOM 1422 N N . TRP A 1 192 ? -5.723 -0.296 -8.380 1.00 95.31 192 TRP A N 1
ATOM 1423 C CA . TRP A 1 192 ? -6.788 -0.337 -7.400 1.00 95.31 192 TRP A CA 1
ATOM 1424 C C . TRP A 1 192 ? -7.822 0.741 -7.721 1.00 95.31 192 TRP A C 1
ATOM 1426 O O . TRP A 1 192 ? -7.512 1.921 -7.759 1.00 95.31 192 TRP A O 1
ATOM 1436 N N . ALA A 1 193 ? -9.080 0.345 -7.914 1.00 91.00 193 ALA A N 1
ATOM 1437 C CA . ALA A 1 193 ? -10.150 1.285 -8.259 1.00 91.00 193 ALA A CA 1
ATOM 1438 C C . ALA A 1 193 ? -10.408 2.368 -7.189 1.00 91.00 193 ALA A C 1
ATOM 1440 O O . ALA A 1 193 ? -11.043 3.373 -7.487 1.00 91.00 193 ALA A O 1
ATOM 1441 N N . GLY A 1 194 ? -9.955 2.142 -5.950 1.00 87.00 194 GLY A N 1
ATOM 1442 C CA . GLY A 1 194 ? -10.032 3.106 -4.851 1.00 87.00 194 GLY A CA 1
ATOM 1443 C C . GLY A 1 194 ? -8.813 4.022 -4.731 1.00 87.00 194 GLY A C 1
ATOM 1444 O O . GLY A 1 194 ? -8.713 4.730 -3.734 1.00 87.00 194 GLY A O 1
ATOM 1445 N N . ASP A 1 195 ? -7.875 3.980 -5.682 1.00 90.31 195 ASP A N 1
ATOM 1446 C CA . ASP A 1 195 ? -6.676 4.815 -5.654 1.00 90.31 195 ASP A CA 1
ATOM 1447 C C . ASP A 1 195 ? -7.049 6.308 -5.739 1.00 90.31 195 ASP A C 1
ATOM 1449 O O . ASP A 1 195 ? -7.624 6.731 -6.745 1.00 90.31 195 ASP A O 1
ATOM 1453 N N . PRO A 1 196 ? -6.745 7.119 -4.707 1.00 85.38 196 PRO A N 1
ATOM 1454 C CA . PRO A 1 196 ? -7.009 8.556 -4.739 1.00 85.38 196 PRO A CA 1
ATOM 1455 C C . PRO A 1 196 ? -6.053 9.319 -5.673 1.00 85.38 196 PRO A C 1
ATOM 1457 O O . PRO A 1 196 ? -6.269 10.506 -5.908 1.00 85.38 196 PRO A O 1
ATOM 1460 N N . GLY A 1 197 ? -5.009 8.661 -6.195 1.00 86.88 197 GLY A N 1
ATOM 1461 C CA . GLY A 1 197 ? -3.913 9.300 -6.916 1.00 86.88 197 GLY A CA 1
ATOM 1462 C C . GLY A 1 197 ? -2.929 9.988 -5.966 1.00 86.88 197 GLY A C 1
ATOM 1463 O O . GLY A 1 197 ? -3.270 10.353 -4.843 1.00 86.88 197 GLY A O 1
ATOM 1464 N N . GLY A 1 198 ? -1.673 10.134 -6.398 1.00 83.81 198 GLY A N 1
ATOM 1465 C CA . GLY A 1 198 ? -0.654 10.889 -5.656 1.00 83.81 198 GLY A CA 1
ATOM 1466 C C . GLY A 1 198 ? -0.244 10.295 -4.302 1.00 83.81 198 GLY A C 1
ATOM 1467 O O . GLY A 1 198 ? 0.308 11.009 -3.472 1.00 83.81 198 GLY A O 1
ATOM 1468 N N . VAL A 1 199 ? -0.512 9.014 -4.038 1.00 84.94 199 VAL A N 1
ATOM 1469 C CA . VAL A 1 199 ? -0.165 8.375 -2.760 1.00 84.94 199 VAL A CA 1
ATOM 1470 C C . VAL A 1 199 ? 1.358 8.298 -2.588 1.00 84.94 199 VAL A C 1
ATOM 1472 O O . VAL A 1 199 ? 2.064 7.775 -3.446 1.00 84.94 199 VAL A O 1
ATOM 1475 N N . GLN A 1 200 ? 1.863 8.793 -1.460 1.00 80.75 200 GLN A N 1
ATOM 1476 C 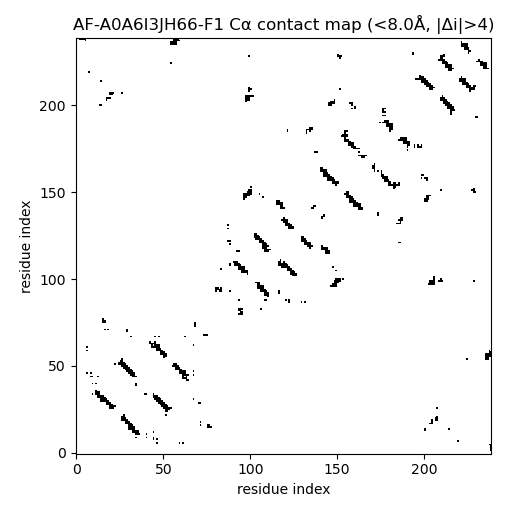CA . GLN A 1 200 ? 3.282 8.789 -1.092 1.00 80.75 200 GLN A CA 1
ATOM 1477 C C . GLN A 1 200 ? 3.637 7.701 -0.074 1.00 80.75 200 GLN A C 1
ATOM 1479 O O . GLN A 1 200 ? 4.747 7.172 -0.111 1.00 80.75 200 GLN A O 1
ATOM 1484 N N . ASP A 1 201 ? 2.714 7.368 0.834 1.00 80.88 201 ASP A N 1
ATOM 1485 C CA . ASP A 1 201 ? 2.916 6.311 1.829 1.00 80.88 201 ASP A CA 1
ATOM 1486 C C . ASP A 1 201 ? 1.628 5.513 2.059 1.00 80.88 201 ASP A C 1
ATOM 1488 O O . ASP A 1 201 ? 0.515 6.042 1.976 1.00 80.88 201 ASP A O 1
ATOM 1492 N N . LEU A 1 202 ? 1.808 4.227 2.352 1.00 85.62 202 LEU A N 1
ATOM 1493 C CA . LEU A 1 202 ? 0.764 3.227 2.542 1.00 85.62 202 LEU A CA 1
ATOM 1494 C C . LEU A 1 202 ? 1.095 2.407 3.794 1.00 85.62 202 LEU A C 1
ATOM 1496 O O . LEU A 1 202 ? 2.098 1.691 3.822 1.00 85.62 202 LEU A O 1
ATOM 1500 N N . ARG A 1 203 ? 0.232 2.482 4.814 1.00 84.62 203 ARG A N 1
ATOM 1501 C CA . ARG A 1 203 ? 0.439 1.838 6.125 1.00 84.62 203 ARG A CA 1
ATOM 1502 C C . ARG A 1 203 ? -0.842 1.238 6.676 1.00 84.62 203 ARG A C 1
ATOM 1504 O O . ARG A 1 203 ? -1.938 1.664 6.309 1.00 84.62 203 ARG A O 1
ATOM 1511 N N . ALA A 1 204 ? -0.717 0.302 7.614 1.00 82.19 204 ALA A N 1
ATOM 1512 C CA . ALA A 1 204 ? -1.877 -0.200 8.338 1.00 82.19 204 ALA A CA 1
ATOM 1513 C C . ALA A 1 204 ? -1.593 -0.566 9.801 1.00 82.19 204 ALA A C 1
ATOM 1515 O O . ALA A 1 204 ? -0.503 -1.011 10.148 1.00 82.19 204 ALA A O 1
ATOM 1516 N N . ASP A 1 205 ? -2.609 -0.428 10.659 1.00 75.38 205 ASP A N 1
ATOM 1517 C CA . ASP A 1 205 ? -2.555 -0.876 12.056 1.00 75.38 205 ASP A CA 1
ATOM 1518 C C . ASP A 1 205 ? -3.561 -2.020 12.309 1.00 75.38 205 ASP A C 1
ATOM 1520 O O . ASP A 1 205 ? -4.776 -1.783 12.395 1.00 75.38 205 ASP A O 1
ATOM 1524 N N . PRO A 1 206 ? -3.087 -3.272 12.475 1.00 71.44 206 PRO A N 1
ATOM 1525 C CA . PRO A 1 206 ? -3.955 -4.404 12.792 1.00 71.44 206 PRO A CA 1
ATOM 1526 C C . PRO A 1 206 ? -4.567 -4.375 14.190 1.00 71.44 206 PRO A C 1
ATOM 1528 O O . PRO A 1 206 ? -5.557 -5.065 14.436 1.00 71.44 206 PRO A O 1
ATOM 1531 N N . ARG A 1 207 ? -3.990 -3.631 15.140 1.00 64.56 207 ARG A N 1
ATOM 1532 C CA . ARG A 1 207 ? -4.381 -3.714 16.559 1.00 64.56 207 ARG A CA 1
ATOM 1533 C C . ARG A 1 207 ? -5.697 -3.004 16.860 1.00 64.56 207 ARG A C 1
ATOM 1535 O O . ARG A 1 207 ? -6.279 -3.238 17.916 1.00 64.56 207 ARG A O 1
ATOM 1542 N N . ALA A 1 208 ? -6.191 -2.183 15.938 1.00 54.47 208 ALA A N 1
ATOM 1543 C CA . ALA A 1 208 ? -7.357 -1.336 16.152 1.00 54.47 208 ALA A CA 1
ATOM 1544 C C . ALA A 1 208 ? -8.538 -1.621 15.221 1.00 54.47 208 ALA A C 1
ATOM 1546 O O . ALA A 1 208 ? -9.205 -0.707 14.743 1.00 54.47 208 ALA A O 1
ATOM 1547 N N . GLY A 1 209 ? -8.816 -2.897 14.964 1.00 56.53 209 GLY A N 1
ATOM 1548 C CA . GLY A 1 209 ? -9.910 -3.282 14.067 1.00 56.53 209 GLY A CA 1
ATOM 1549 C C . GLY A 1 209 ? -9.570 -3.142 12.581 1.00 56.53 209 GLY A C 1
ATOM 1550 O O . GLY A 1 209 ? -10.463 -3.274 11.756 1.00 56.53 209 GLY A O 1
ATOM 1551 N N . GLY A 1 210 ? -8.292 -2.931 12.258 1.00 60.78 210 GLY A N 1
ATOM 1552 C CA . GLY A 1 210 ? -7.755 -2.982 10.906 1.00 60.78 210 GLY A CA 1
ATOM 1553 C C . GLY A 1 210 ? -7.898 -1.677 10.133 1.00 60.78 210 GLY A C 1
ATOM 1554 O O . GLY A 1 210 ? -8.692 -1.583 9.199 1.00 60.78 210 GLY A O 1
ATOM 1555 N N . VAL A 1 211 ? -7.110 -0.676 10.528 1.00 67.44 211 VAL A N 1
ATOM 1556 C CA . VAL A 1 211 ? -7.145 0.658 9.919 1.00 67.44 211 VAL A CA 1
ATOM 1557 C C . VAL A 1 211 ? -6.066 0.785 8.849 1.00 67.44 211 VAL A C 1
ATOM 1559 O O . VAL A 1 211 ? -4.904 0.474 9.109 1.00 67.44 211 VAL A O 1
ATOM 1562 N N . LEU A 1 212 ? -6.457 1.259 7.671 1.00 75.75 212 LEU A N 1
ATOM 1563 C CA . LEU A 1 212 ? -5.602 1.576 6.530 1.00 75.75 212 LEU A CA 1
ATOM 1564 C C . LEU A 1 212 ? -5.365 3.089 6.450 1.00 75.75 212 LEU A C 1
ATOM 1566 O O . LEU A 1 212 ? -6.298 3.872 6.640 1.00 75.75 212 LEU A O 1
ATOM 1570 N N . TRP A 1 213 ? -4.139 3.471 6.100 1.00 76.00 213 TRP A N 1
ATOM 1571 C CA . TRP A 1 213 ? -3.682 4.853 5.992 1.00 76.00 213 TRP A CA 1
ATOM 1572 C C . TRP A 1 213 ? -3.033 5.109 4.646 1.00 76.00 213 TRP A C 1
ATOM 1574 O O . TRP A 1 213 ? -2.176 4.334 4.216 1.00 76.00 213 TRP A O 1
ATOM 1584 N N . LEU A 1 214 ? -3.407 6.227 4.032 1.00 73.56 214 LEU A N 1
ATOM 1585 C CA . LEU A 1 214 ? -2.788 6.731 2.814 1.00 73.56 214 LEU A CA 1
ATOM 1586 C C . LEU A 1 214 ? -2.364 8.175 3.043 1.00 73.56 214 LEU A C 1
ATOM 1588 O O . LEU A 1 214 ? -3.186 9.011 3.422 1.00 73.56 214 LEU A O 1
ATOM 1592 N N . LEU A 1 215 ? -1.094 8.466 2.792 1.00 75.62 215 LEU A N 1
ATOM 1593 C CA . LEU A 1 215 ? -0.619 9.837 2.666 1.00 75.62 215 LEU A CA 1
ATOM 1594 C C . LEU A 1 215 ? -0.650 10.223 1.191 1.00 75.62 215 LEU A C 1
ATOM 1596 O O . LEU A 1 215 ? -0.016 9.544 0.390 1.00 75.62 215 LEU A O 1
ATOM 1600 N N . VAL A 1 216 ? -1.356 11.294 0.838 1.00 74.06 216 VAL A N 1
ATOM 1601 C CA . VAL A 1 216 ? -1.446 11.792 -0.542 1.00 74.06 216 VAL A CA 1
ATOM 1602 C C . VAL A 1 216 ? -0.653 13.089 -0.692 1.00 74.06 216 VAL A C 1
ATOM 1604 O O . VAL A 1 216 ? -0.699 13.954 0.179 1.00 74.06 216 VAL A O 1
ATOM 1607 N N . ALA A 1 217 ? 0.073 13.217 -1.800 1.00 67.19 217 ALA A N 1
ATOM 1608 C CA . ALA A 1 217 ? 0.748 14.433 -2.222 1.00 67.19 217 ALA A CA 1
ATOM 1609 C C . ALA A 1 217 ? -0.294 15.493 -2.618 1.00 67.19 217 ALA A C 1
ATOM 1611 O O . ALA A 1 217 ? -0.908 15.384 -3.675 1.00 67.19 217 ALA A O 1
ATOM 1612 N N . ASP A 1 218 ? -0.489 16.506 -1.781 1.00 60.97 218 ASP A N 1
ATOM 1613 C CA . ASP A 1 218 ? -1.249 17.718 -2.113 1.00 60.97 218 ASP A CA 1
ATOM 1614 C C . ASP A 1 218 ? -0.625 18.905 -1.360 1.00 60.97 218 ASP A C 1
ATOM 1616 O O . ASP A 1 218 ? 0.160 18.685 -0.431 1.00 60.97 218 ASP A O 1
ATOM 1620 N N . ASP A 1 219 ? -1.010 20.142 -1.681 1.00 45.38 219 ASP A N 1
ATOM 1621 C CA . ASP A 1 219 ? -0.512 21.375 -1.036 1.00 45.38 219 ASP A CA 1
ATOM 1622 C C . ASP A 1 219 ? -0.748 21.400 0.496 1.00 45.38 219 ASP A C 1
ATOM 1624 O O . ASP A 1 219 ? -0.158 22.208 1.215 1.00 45.38 219 ASP A O 1
ATOM 1628 N N . VAL A 1 220 ? -1.588 20.490 1.014 1.00 53.97 220 VAL A N 1
ATOM 1629 C CA . VAL A 1 220 ? -1.887 20.294 2.448 1.00 53.97 220 VAL A CA 1
ATOM 1630 C C . VAL A 1 220 ? -1.689 18.830 2.906 1.00 53.97 220 VAL A C 1
ATOM 1632 O O . VAL A 1 220 ? -1.981 18.503 4.052 1.00 53.97 220 VAL A O 1
ATOM 1635 N N . ALA A 1 221 ? -1.188 17.942 2.039 1.00 57.16 221 ALA A N 1
ATOM 1636 C CA . ALA A 1 221 ? -0.958 16.511 2.284 1.00 57.16 221 ALA A CA 1
ATOM 1637 C C . ALA A 1 221 ? -2.081 15.798 3.086 1.00 57.16 221 ALA A C 1
ATOM 1639 O O . ALA A 1 221 ? -1.917 15.519 4.282 1.00 57.16 221 ALA A O 1
ATOM 1640 N N . PRO A 1 222 ? -3.249 15.494 2.479 1.00 69.81 222 PRO A N 1
ATOM 1641 C CA . PRO A 1 222 ? -4.349 14.883 3.206 1.00 69.81 222 PRO A CA 1
ATOM 1642 C C . PRO A 1 222 ? -3.998 13.449 3.612 1.00 69.81 222 PRO A C 1
ATOM 1644 O O . PRO A 1 222 ? -3.694 12.587 2.785 1.00 69.81 222 PRO A O 1
ATOM 1647 N N . LEU A 1 223 ? -4.089 13.184 4.915 1.00 71.94 223 LEU A N 1
ATOM 1648 C CA . LEU A 1 223 ? -4.110 11.828 5.449 1.00 71.94 223 LEU A CA 1
ATOM 1649 C C . LEU A 1 223 ? -5.501 11.239 5.196 1.00 71.94 223 LEU A C 1
ATOM 1651 O O . LEU A 1 223 ? -6.497 11.778 5.685 1.00 71.94 223 LEU A O 1
ATOM 1655 N N . LEU A 1 224 ? -5.579 10.141 4.449 1.00 77.94 224 LEU A N 1
ATOM 1656 C CA . LEU A 1 224 ? -6.812 9.380 4.270 1.00 77.94 224 LEU A CA 1
ATOM 1657 C C . LEU A 1 224 ? -6.803 8.143 5.163 1.00 77.94 224 LEU A C 1
ATOM 1659 O O . LEU A 1 224 ? -5.789 7.453 5.286 1.00 77.94 224 LEU A O 1
ATOM 1663 N N . VAL A 1 225 ? -7.961 7.849 5.745 1.00 79.62 225 VAL A N 1
ATOM 1664 C CA . VAL A 1 225 ? -8.166 6.717 6.651 1.00 79.62 225 VAL A CA 1
ATOM 1665 C C . VAL A 1 225 ? -9.286 5.842 6.132 1.00 79.62 225 VAL A C 1
ATOM 1667 O O . VAL A 1 225 ? -10.313 6.341 5.667 1.00 79.62 225 VAL A O 1
ATOM 1670 N N . SER A 1 226 ? -9.115 4.535 6.278 1.00 80.69 226 SER A N 1
ATOM 1671 C CA . SER A 1 226 ? -10.189 3.565 6.119 1.00 80.69 226 SER A CA 1
ATOM 1672 C C . SER A 1 226 ? -10.202 2.587 7.285 1.00 80.69 226 SER A C 1
ATOM 1674 O O . SER A 1 226 ? -9.167 2.063 7.686 1.00 80.69 226 SER A O 1
ATOM 1676 N N . THR A 1 227 ? -11.394 2.306 7.801 1.00 80.69 227 THR A N 1
ATOM 1677 C CA . THR A 1 227 ? -11.650 1.282 8.828 1.00 80.69 227 THR A CA 1
ATOM 1678 C C . THR A 1 227 ? -12.332 0.037 8.254 1.00 80.69 227 THR A C 1
ATOM 1680 O O . THR A 1 227 ? -12.671 -0.884 8.992 1.00 80.69 227 THR A O 1
ATOM 1683 N N . ASP A 1 228 ? -12.543 -0.003 6.936 1.00 78.12 228 ASP A N 1
ATOM 1684 C CA . ASP A 1 228 ? -13.271 -1.054 6.219 1.00 78.12 228 ASP A CA 1
ATOM 1685 C C . ASP A 1 228 ? -12.424 -1.721 5.122 1.00 78.12 228 ASP A C 1
ATOM 1687 O O . ASP A 1 228 ? -12.952 -2.260 4.145 1.00 78.12 228 ASP A O 1
ATOM 1691 N N . GLY A 1 229 ? -11.098 -1.701 5.290 1.00 76.38 229 GLY A N 1
ATOM 1692 C CA . GLY A 1 229 ? -10.164 -2.346 4.366 1.00 76.38 229 GLY A CA 1
ATOM 1693 C C . GLY A 1 229 ? -10.028 -1.626 3.024 1.00 76.38 229 GLY A C 1
ATOM 1694 O O . GLY A 1 229 ? -9.830 -2.272 1.998 1.00 76.38 229 GLY A O 1
ATOM 1695 N N . GLY A 1 230 ? -10.169 -0.303 3.026 1.00 78.62 230 GLY A N 1
ATOM 1696 C CA . GLY A 1 230 ? -10.035 0.573 1.864 1.00 78.62 230 GLY A CA 1
ATOM 1697 C C . GLY A 1 230 ? -11.315 0.768 1.050 1.00 78.62 230 GLY A C 1
ATOM 1698 O O . GLY A 1 230 ? -11.260 1.415 0.009 1.00 78.62 230 GLY A O 1
ATOM 1699 N N . ARG A 1 231 ? -12.471 0.235 1.471 1.00 81.56 231 ARG A N 1
ATOM 1700 C CA . ARG A 1 231 ? -13.732 0.422 0.722 1.00 81.56 231 ARG A CA 1
ATOM 1701 C C . ARG A 1 231 ? -14.221 1.863 0.789 1.00 81.56 231 ARG A C 1
ATOM 1703 O O . ARG A 1 231 ? -14.752 2.369 -0.195 1.00 81.56 231 ARG A O 1
ATOM 1710 N N . THR A 1 232 ? -14.030 2.516 1.929 1.00 80.81 232 THR A N 1
ATOM 1711 C CA . THR A 1 232 ? -14.279 3.943 2.102 1.00 80.81 232 THR A CA 1
ATOM 1712 C C . THR A 1 232 ? -13.032 4.629 2.635 1.00 80.81 232 THR A C 1
ATOM 1714 O O . THR A 1 232 ? -12.477 4.235 3.658 1.00 80.81 232 THR A O 1
ATOM 1717 N N . LEU A 1 233 ? -12.592 5.669 1.927 1.00 81.44 233 LEU A N 1
ATOM 1718 C CA . LEU A 1 233 ? -11.500 6.544 2.342 1.00 81.44 233 LEU A CA 1
ATOM 1719 C C . LEU A 1 233 ? -12.082 7.861 2.842 1.00 81.44 233 LEU A C 1
ATOM 1721 O O . LEU A 1 233 ? -12.937 8.466 2.193 1.00 81.44 233 LEU A O 1
ATOM 1725 N N . ARG A 1 234 ? -11.623 8.307 4.009 1.00 78.62 234 ARG A N 1
ATOM 1726 C CA . ARG A 1 234 ? -12.036 9.573 4.616 1.00 78.62 234 ARG A CA 1
ATOM 1727 C C . ARG A 1 234 ? -10.815 10.435 4.859 1.00 78.62 234 ARG A C 1
ATOM 1729 O O . ARG A 1 234 ? -9.869 9.984 5.496 1.00 78.62 234 ARG A O 1
ATOM 1736 N N . ALA A 1 235 ? -10.856 11.671 4.374 1.00 73.56 235 ALA A N 1
ATOM 1737 C CA . ALA A 1 235 ? -9.830 12.649 4.693 1.00 73.56 235 ALA A CA 1
ATOM 1738 C C . ALA A 1 235 ? -9.917 13.043 6.168 1.00 73.56 235 ALA A C 1
ATOM 1740 O O . ALA A 1 235 ? -10.989 13.413 6.657 1.00 73.56 235 ALA A O 1
ATOM 1741 N N . VAL A 1 236 ? -8.782 12.998 6.858 1.00 65.00 236 VAL A N 1
ATOM 1742 C CA . VAL A 1 236 ? -8.646 13.586 8.186 1.00 65.00 236 VAL A CA 1
ATOM 1743 C C . VAL A 1 236 ? -8.622 15.098 8.028 1.00 65.00 236 VAL A C 1
ATOM 1745 O O . VAL A 1 236 ? -7.735 15.649 7.380 1.00 65.00 236 VAL A O 1
ATOM 1748 N N . ARG A 1 237 ? -9.604 15.783 8.618 1.00 53.59 237 ARG A N 1
ATOM 1749 C CA . ARG A 1 237 ? -9.621 17.247 8.647 1.00 53.59 237 ARG A CA 1
ATOM 1750 C C . ARG A 1 237 ? -8.772 17.752 9.809 1.00 53.59 237 ARG A C 1
ATOM 1752 O O . ARG A 1 237 ? -9.051 17.429 10.966 1.00 53.59 237 ARG A O 1
ATOM 1759 N N . THR A 1 238 ? -7.777 18.572 9.492 1.00 45.53 238 THR A N 1
ATOM 1760 C CA . THR A 1 238 ? -7.102 19.450 10.451 1.00 45.53 238 THR A CA 1
ATOM 1761 C C . THR A 1 238 ? -8.061 20.574 10.859 1.00 45.53 238 THR A C 1
ATOM 1763 O O . THR A 1 238 ? -8.863 21.041 10.046 1.00 45.53 238 THR A O 1
ATOM 1766 N N . ARG A 1 239 ? -8.044 20.965 12.137 1.00 42.88 239 ARG A N 1
ATOM 1767 C CA . ARG A 1 239 ? -8.736 22.167 12.630 1.00 42.88 239 ARG A CA 1
ATOM 1768 C C . ARG A 1 239 ? -7.779 23.339 12.728 1.00 42.88 239 ARG A C 1
ATOM 1770 O O . ARG A 1 239 ? -6.614 23.104 13.114 1.00 42.88 239 ARG A O 1
#

Solvent-accessible surface area (backbone atoms only — not comparable to full-atom values): 13401 Å² total; per-residue (Å²): 136,85,77,59,70,70,79,82,71,58,95,63,49,35,84,57,48,70,46,59,42,78,50,101,72,33,40,38,33,46,35,35,35,34,48,83,49,76,87,81,46,68,74,63,57,20,40,37,34,38,21,50,52,74,42,76,46,38,50,73,42,77,34,46,63,74,54,45,39,57,77,57,72,72,65,88,68,69,89,66,55,59,81,80,79,52,75,93,44,68,96,37,51,50,36,70,35,35,40,41,34,91,72,47,44,40,35,44,25,20,66,90,83,65,98,60,46,35,52,37,33,35,36,42,33,49,90,92,42,76,49,81,23,66,35,69,61,60,98,85,27,47,40,24,48,80,25,35,33,33,30,66,84,58,22,42,38,35,32,26,76,46,43,68,60,47,44,100,96,40,74,46,91,66,87,64,25,41,31,29,26,59,47,81,43,65,43,44,73,43,77,34,91,74,53,86,55,53,55,76,45,49,49,52,38,49,86,52,76,21,34,36,40,37,37,26,72,54,106,78,46,49,42,30,41,12,70,65,56,56,79,52,75,42,69,51,45,79,69

pLDDT: mean 71.8, std 19.72, range [26.75, 97.81]

InterPro domains:
  IPR036278 Sialidase superfamily [SSF50939] (127-233)

Foldseek 3Di:
DDDFDQQQADLQKDWFDKDWDQDPQGIWMWTWIDGPDPVVDDQQRIWTWTDRHPLPAIHIDRDGPVVSCVVVVHDRPPPPADPPPDPLQPPWDKHWAAELAPQKTKIATHDPPDPFGWRAKMWIGHPNDIDIAGADADVPKIFTFDHWYQFPQRKIKTFGQAIPPDDDVDGDPDDGTIWIAPGNRPRDIDHDPLTPPQWDYWHWDNVRQIKIWTFHDDSSGWIWIDNRRSPDTDTNDRD

Mean predicted aligned error: 12.16 Å